Protein AF-A0A0F8XE11-F1 (afdb_monomer_lite)

Secondary structure (DSSP, 8-state):
-HHHHHHHHHHHHHHHHHHTT-----S-SS--EEEE----B-SS--TT--S-HHHHHHHHHHHHHHHHTTSSEEEE-S--BSSS---HHHHHHHHHHHHHHTPEEEE---STT-GGG-GGG-TTSHHHHHHHH-SSEEE--S-EEETTTTEEEEEE---TTHHHHHHHH-B-----SSEEEEEE---EESS---TTS--EEGGG--B--SEEGGGS----

Organism: NCBI:txid412755

Radius of gyration: 18.78 Å; chains: 1; bounding box: 53×34×49 Å

Foldseek 3Di:
DVVVVVVVVVVVVVVCVVCLLPLDFPDDLDAFEAEEEQLAAAQDDDPPDDDGPNVVSLVVVLVVLVVCLVHQAYEYLENNHQAQDHDVVSLCSNLVSLVVSVHAYEYAYAQRNADPQDPVPSCSGSLVVSCVVDSRYHYPPDWRADPSNQEIEDEDHDGPLSLVVQLVPAAEDDDPPGQYEYRHHFAEDCDDDDPPDRYHHPVSGDYPHNYYPVVPPPPD

InterPro domains:
  IPR004843 Calcineurin-like, phosphoesterase domain [PF00149] (31-157)
  IPR029052 Metallo-dependent phosphatase-like [G3DSA:3.60.21.10] (28-214)
  IPR029052 Metallo-dependent phosphatase-like [SSF56300] (31-187)
  IPR050535 DNA Repair and Maintenance Complex Component [PTHR30337] (30-160)

Structure (mmCIF, N/CA/C/O backbone):
data_AF-A0A0F8XE11-F1
#
_entry.id   AF-A0A0F8XE11-F1
#
loop_
_atom_site.group_PDB
_atom_site.id
_atom_site.type_symbol
_atom_site.label_atom_id
_atom_site.label_alt_id
_atom_site.label_comp_id
_atom_site.label_asym_id
_atom_site.label_entity_id
_atom_site.label_seq_id
_atom_site.pdbx_PDB_ins_code
_atom_site.Cartn_x
_atom_site.Cartn_y
_atom_site.Cartn_z
_atom_site.occupancy
_atom_site.B_iso_or_equiv
_atom_site.auth_seq_id
_atom_site.auth_comp_id
_atom_site.auth_asym_id
_atom_site.auth_atom_id
_atom_site.pdbx_PDB_model_num
ATOM 1 N N . MET A 1 1 ? -29.425 16.351 -29.316 1.00 48.25 1 MET A N 1
ATOM 2 C CA . MET A 1 1 ? -29.676 14.986 -28.783 1.00 48.25 1 MET A CA 1
ATOM 3 C C . MET A 1 1 ? -28.459 14.338 -28.092 1.00 48.25 1 MET A C 1
ATOM 5 O O . MET A 1 1 ? -28.659 13.558 -27.170 1.00 48.25 1 MET A O 1
ATOM 9 N N . LEU A 1 2 ? -27.210 14.670 -28.464 1.00 40.12 2 LEU A N 1
ATOM 10 C CA . LEU A 1 2 ? -25.978 14.060 -27.914 1.00 40.12 2 LEU A CA 1
ATOM 11 C C . LEU A 1 2 ? -25.613 14.465 -26.465 1.00 40.12 2 LEU A C 1
ATOM 13 O O . LEU A 1 2 ? -25.112 13.640 -25.707 1.00 40.12 2 LEU A O 1
ATOM 17 N N . LEU A 1 3 ? -25.949 15.685 -26.029 1.00 42.19 3 LEU A N 1
ATOM 18 C CA . LEU A 1 3 ? -25.639 16.186 -24.675 1.00 42.19 3 LEU A CA 1
ATOM 19 C C . LEU A 1 3 ? -26.444 15.506 -23.546 1.00 42.19 3 LEU A C 1
ATOM 21 O O . LEU A 1 3 ? -25.990 15.440 -22.404 1.00 42.19 3 LEU A O 1
ATOM 25 N N . GLY A 1 4 ? -27.633 14.972 -23.851 1.00 44.62 4 GLY A N 1
ATOM 26 C CA . GLY A 1 4 ? -28.481 14.278 -22.871 1.00 44.62 4 GLY A CA 1
ATOM 27 C C . GLY A 1 4 ? -27.960 12.884 -22.503 1.00 44.62 4 GLY A C 1
ATOM 28 O O . GLY A 1 4 ? -27.996 12.497 -21.335 1.00 44.62 4 GLY A O 1
ATOM 29 N N . LYS A 1 5 ? -27.397 12.158 -23.481 1.00 46.38 5 LYS A N 1
ATOM 30 C CA . LYS A 1 5 ? -26.802 10.827 -23.271 1.00 46.38 5 LYS A CA 1
ATOM 31 C C . LYS A 1 5 ? -25.501 10.900 -22.459 1.00 46.38 5 LYS A C 1
ATOM 33 O O . LYS A 1 5 ? -25.306 10.084 -21.565 1.00 46.38 5 LYS A O 1
ATOM 38 N N . GLN A 1 6 ? -24.671 11.925 -22.671 1.00 45.47 6 GLN A N 1
ATOM 39 C CA . GLN A 1 6 ? -23.439 12.130 -21.892 1.00 45.47 6 GLN A CA 1
ATOM 40 C C . GLN A 1 6 ? -23.717 12.438 -20.409 1.00 45.47 6 GLN A C 1
ATOM 42 O O . GLN A 1 6 ? -23.089 11.851 -19.530 1.00 45.47 6 GLN A O 1
ATOM 47 N N . LYS A 1 7 ? -24.721 13.278 -20.104 1.00 43.69 7 LYS A N 1
ATOM 48 C CA . LYS A 1 7 ? -25.136 13.550 -18.712 1.00 43.69 7 LYS A CA 1
ATOM 49 C C . LYS A 1 7 ? -25.704 12.312 -18.005 1.00 43.69 7 LYS A C 1
ATOM 51 O O . LYS A 1 7 ? -25.503 12.158 -16.803 1.00 43.69 7 LYS A O 1
ATOM 56 N N . SER A 1 8 ? -26.390 11.433 -18.738 1.00 46.69 8 SER A N 1
ATOM 57 C CA . SER A 1 8 ? -26.917 10.160 -18.224 1.00 46.69 8 SER A CA 1
ATOM 58 C C . SER A 1 8 ? -25.797 9.177 -17.859 1.00 46.69 8 SER A C 1
ATOM 60 O O . SER A 1 8 ? -25.830 8.606 -16.769 1.00 46.69 8 SER A O 1
ATOM 62 N N . ILE A 1 9 ? -24.775 9.047 -18.710 1.00 50.59 9 ILE A N 1
ATOM 63 C CA . ILE A 1 9 ? -23.614 8.179 -18.462 1.00 50.59 9 ILE A CA 1
ATOM 64 C C . ILE A 1 9 ? -22.799 8.695 -17.271 1.00 50.59 9 ILE A C 1
ATOM 66 O O . ILE A 1 9 ? -22.490 7.918 -16.374 1.00 50.59 9 ILE A O 1
ATOM 70 N N . ILE A 1 10 ? -22.542 10.006 -17.196 1.00 48.97 10 ILE A N 1
ATOM 71 C CA . ILE A 1 10 ? -21.809 10.621 -16.076 1.00 48.97 10 ILE A CA 1
ATOM 72 C C . ILE A 1 10 ? -22.579 10.467 -14.757 1.00 48.97 10 ILE A C 1
ATOM 74 O O . ILE A 1 10 ? -21.980 10.136 -13.738 1.00 48.97 10 ILE A O 1
ATOM 78 N N . LYS A 1 11 ? -23.911 10.629 -14.756 1.00 39.72 11 LYS A N 1
ATOM 79 C CA . LYS A 1 11 ? -24.731 10.352 -13.564 1.00 39.72 11 LYS A CA 1
ATOM 80 C C . LYS A 1 11 ? -24.694 8.880 -13.166 1.00 39.72 11 LYS A C 1
ATOM 82 O O . LYS A 1 11 ? -24.638 8.606 -11.975 1.00 39.72 11 LYS A O 1
ATOM 87 N N . LYS A 1 12 ? -24.710 7.945 -14.123 1.00 39.78 12 LYS A N 1
ATOM 88 C CA . LYS A 1 12 ? -24.597 6.505 -13.843 1.00 39.78 12 LYS A CA 1
ATOM 89 C C . LYS A 1 12 ? -23.223 6.162 -13.255 1.00 39.78 12 LYS A C 1
ATOM 91 O O . LYS A 1 12 ? -23.175 5.434 -12.274 1.00 39.78 12 LYS A O 1
ATOM 96 N N . TYR A 1 13 ? -22.157 6.768 -13.781 1.00 35.81 13 TYR A N 1
ATOM 97 C CA . TYR A 1 13 ? -20.780 6.605 -13.305 1.00 35.81 13 TYR A CA 1
ATOM 98 C C . TYR A 1 13 ? -20.568 7.207 -11.909 1.00 35.81 13 TYR A C 1
ATOM 100 O O . TYR A 1 13 ? -19.974 6.585 -11.040 1.00 35.81 13 TYR A O 1
ATOM 108 N N . LEU A 1 14 ? -21.110 8.400 -11.647 1.00 35.06 14 LEU A N 1
ATOM 109 C CA . LEU A 1 14 ? -21.061 9.023 -10.320 1.00 35.06 14 LEU A CA 1
ATOM 110 C C . LEU A 1 14 ? -21.912 8.261 -9.304 1.00 35.06 14 LEU A C 1
ATOM 112 O O . LEU A 1 14 ? -21.519 8.136 -8.150 1.00 35.06 14 LEU A O 1
ATOM 116 N N . LYS A 1 15 ? -23.060 7.720 -9.723 1.00 33.50 15 LYS A N 1
ATOM 117 C CA . LYS A 1 15 ? -23.913 6.913 -8.850 1.00 33.50 15 LYS A CA 1
ATOM 118 C C . LYS A 1 15 ? -23.258 5.569 -8.525 1.00 33.50 15 LYS A C 1
ATOM 120 O O . LYS A 1 15 ? -23.269 5.203 -7.359 1.00 33.50 15 LYS A O 1
ATOM 125 N N . SER A 1 16 ? -22.581 4.918 -9.477 1.00 38.19 16 SER A N 1
ATOM 126 C CA . SER A 1 16 ? -21.776 3.721 -9.193 1.00 38.19 16 SER A CA 1
ATOM 127 C C . SER A 1 16 ? -20.553 4.020 -8.325 1.00 38.19 16 SER A C 1
ATOM 129 O O . SER A 1 16 ? -20.213 3.190 -7.501 1.00 38.19 16 SER A O 1
ATOM 131 N N . HIS A 1 17 ? -19.929 5.198 -8.439 1.00 33.12 17 HIS A N 1
ATOM 132 C CA . HIS A 1 17 ? -18.781 5.594 -7.603 1.00 33.12 17 HIS A CA 1
ATOM 133 C C . HIS A 1 17 ? -19.176 6.016 -6.173 1.00 33.12 17 HIS A C 1
ATOM 135 O O . HIS A 1 17 ? -18.374 5.965 -5.244 1.00 33.12 17 HIS A O 1
ATOM 141 N N . VAL A 1 18 ? -20.421 6.467 -5.983 1.00 35.41 18 VAL A N 1
ATOM 142 C CA . VAL A 1 18 ? -20.986 6.762 -4.656 1.00 35.41 18 VAL A CA 1
ATOM 143 C C . VAL A 1 18 ? -21.588 5.498 -4.027 1.00 35.41 18 VAL A C 1
ATOM 145 O O . VAL A 1 18 ? -21.495 5.324 -2.813 1.00 35.41 18 VAL A O 1
ATOM 148 N N . GLU A 1 19 ? -22.155 4.590 -4.828 1.00 34.81 19 GLU A N 1
ATOM 149 C CA . GLU A 1 19 ? -22.676 3.292 -4.373 1.00 34.81 19 GLU A CA 1
ATOM 150 C C . GLU A 1 19 ? -21.577 2.231 -4.179 1.00 34.81 19 GLU A C 1
ATOM 152 O O . GLU A 1 19 ? -21.756 1.359 -3.333 1.00 34.81 19 GLU A O 1
ATOM 157 N N . SER A 1 20 ? -20.412 2.346 -4.833 1.00 38.38 20 SER A N 1
ATOM 158 C CA . SER A 1 20 ? -19.251 1.457 -4.622 1.00 38.38 20 SER A CA 1
ATOM 159 C C . SER A 1 20 ? -18.644 1.554 -3.220 1.00 38.38 20 SER A C 1
ATOM 161 O O . SER A 1 20 ? -17.839 0.711 -2.851 1.00 38.38 20 SER A O 1
ATOM 163 N N . ASN A 1 21 ? -19.058 2.540 -2.417 1.00 37.09 21 ASN A N 1
ATOM 164 C CA . ASN A 1 21 ? -18.689 2.653 -1.003 1.00 37.09 21 ASN A CA 1
ATOM 165 C C . ASN A 1 21 ? -19.668 1.931 -0.058 1.00 37.09 21 ASN A C 1
ATOM 167 O O . ASN A 1 21 ? -19.538 2.034 1.162 1.00 37.09 21 ASN A O 1
ATOM 171 N N . LYS A 1 22 ? -20.663 1.205 -0.583 1.00 37.44 22 LYS A N 1
ATOM 172 C CA . LYS A 1 22 ? -21.483 0.272 0.201 1.00 37.44 22 LYS A CA 1
ATOM 173 C C . LYS A 1 22 ? -20.923 -1.138 0.043 1.00 37.44 22 LYS A C 1
ATOM 175 O O . LYS A 1 22 ? -21.510 -1.986 -0.623 1.00 37.44 22 LYS A O 1
ATOM 180 N N . HIS A 1 23 ? -19.773 -1.384 0.663 1.00 47.16 23 HIS A N 1
ATOM 181 C CA . HIS A 1 23 ? -19.227 -2.734 0.758 1.00 47.16 23 HIS A CA 1
ATOM 182 C C . HIS A 1 23 ? -20.212 -3.609 1.539 1.00 47.16 23 HIS A C 1
ATOM 184 O O . HIS A 1 23 ? -20.505 -3.359 2.710 1.00 47.16 23 HIS A O 1
ATOM 190 N N . THR A 1 24 ? -20.786 -4.601 0.861 1.00 39.22 24 THR A N 1
ATOM 191 C CA . THR A 1 24 ? -21.707 -5.553 1.482 1.00 39.22 24 THR A CA 1
ATOM 192 C C . THR A 1 24 ? -20.855 -6.711 1.985 1.00 39.22 24 THR A C 1
ATOM 194 O O . THR A 1 24 ? -20.473 -7.582 1.214 1.00 39.22 24 THR A O 1
ATOM 197 N N . LEU A 1 25 ? -20.476 -6.668 3.262 1.00 48.09 25 LEU A N 1
ATOM 198 C CA . LEU A 1 25 ? -19.668 -7.714 3.888 1.00 48.09 25 LEU A CA 1
ATOM 199 C C . LEU A 1 25 ? -20.523 -8.961 4.148 1.00 48.09 25 LEU A C 1
ATOM 201 O O . LEU A 1 25 ? -21.576 -8.893 4.796 1.00 48.09 25 LEU A O 1
ATOM 205 N N . PHE A 1 26 ? -20.067 -10.101 3.632 1.00 41.47 26 PHE A N 1
ATOM 206 C CA . PHE A 1 26 ? -20.722 -11.394 3.789 1.00 41.47 26 PHE A CA 1
ATOM 207 C C . PHE A 1 26 ? -20.604 -11.896 5.233 1.00 41.47 26 PHE A C 1
ATOM 209 O O . PHE A 1 26 ? -19.504 -12.077 5.737 1.00 41.47 26 PHE A O 1
ATOM 216 N N . GLY A 1 27 ? -21.750 -12.162 5.872 1.00 41.84 27 GLY A N 1
ATOM 217 C CA . GLY A 1 27 ? -22.012 -13.280 6.800 1.00 41.84 27 GLY A CA 1
ATOM 218 C C . GLY A 1 27 ? -21.190 -13.499 8.085 1.00 41.84 27 GLY A C 1
ATOM 219 O O . GLY A 1 27 ? -21.709 -14.144 8.990 1.00 41.84 27 GLY A O 1
ATOM 220 N N . ASN A 1 28 ? -19.968 -12.989 8.226 1.00 49.59 28 ASN A N 1
ATOM 221 C CA . ASN A 1 28 ? -19.104 -13.260 9.373 1.00 49.59 28 ASN A CA 1
ATOM 222 C C . ASN A 1 28 ? -19.204 -12.162 10.437 1.00 49.59 28 ASN A C 1
ATOM 224 O O . ASN A 1 28 ? -19.285 -10.972 10.147 1.00 49.59 28 ASN A O 1
ATOM 228 N N . THR A 1 29 ? -19.167 -12.570 11.706 1.00 56.44 29 THR A N 1
ATOM 229 C CA . THR A 1 29 ? -19.139 -11.663 12.867 1.00 56.44 29 THR A CA 1
ATOM 230 C C . THR A 1 29 ? -17.758 -11.043 13.112 1.00 56.44 29 THR A C 1
ATOM 232 O O . THR A 1 29 ? -17.619 -10.194 13.990 1.00 56.44 29 THR A O 1
ATOM 235 N N . LYS A 1 30 ? -16.729 -11.454 12.355 1.00 78.12 30 LYS A N 1
ATOM 236 C CA . LYS A 1 30 ? -15.356 -10.941 12.439 1.00 78.12 30 LYS A CA 1
ATOM 237 C C . LYS A 1 30 ? -14.827 -10.586 11.053 1.00 78.12 30 LYS A C 1
ATOM 239 O O . LYS A 1 30 ? -14.781 -11.454 10.187 1.00 78.12 30 LYS A O 1
ATOM 244 N N . MET A 1 31 ? -14.381 -9.341 10.914 1.00 88.19 31 MET A N 1
ATOM 245 C CA . MET A 1 31 ? -13.685 -8.834 9.734 1.00 88.19 31 MET A CA 1
ATOM 246 C C . MET A 1 31 ? -12.263 -9.405 9.646 1.00 88.19 31 MET A C 1
ATOM 248 O O . MET A 1 31 ? -11.550 -9.453 10.654 1.00 88.19 31 MET A O 1
ATOM 252 N N . LYS A 1 32 ? -11.832 -9.790 8.447 1.00 92.38 32 LYS A N 1
ATOM 253 C CA . LYS A 1 32 ? -10.479 -10.245 8.121 1.00 92.38 32 LYS A CA 1
ATOM 254 C C . LYS A 1 32 ? -9.846 -9.307 7.101 1.00 92.38 32 LYS A C 1
ATOM 256 O O . LYS A 1 32 ? -10.366 -9.119 6.007 1.00 92.38 32 LYS A O 1
ATOM 261 N N . ILE A 1 33 ? -8.695 -8.753 7.459 1.00 93.56 33 ILE A N 1
ATOM 262 C CA . ILE A 1 33 ? -7.933 -7.825 6.621 1.00 93.56 33 ILE A CA 1
ATOM 263 C C . ILE A 1 33 ? -6.563 -8.445 6.369 1.00 93.56 33 ILE A C 1
ATOM 265 O O . ILE A 1 33 ? -5.859 -8.766 7.330 1.00 93.56 33 ILE A O 1
ATOM 269 N N . LEU A 1 34 ? -6.178 -8.577 5.100 1.00 95.75 34 LEU A N 1
ATOM 270 C CA . LEU A 1 34 ? -4.798 -8.882 4.727 1.00 95.75 34 LEU A CA 1
ATOM 271 C C . LEU A 1 34 ? -4.043 -7.564 4.545 1.00 95.75 34 LEU A C 1
ATOM 273 O O . LEU A 1 34 ? -4.493 -6.691 3.810 1.00 95.75 34 LEU A O 1
ATOM 277 N N . ASN A 1 35 ? -2.912 -7.405 5.232 1.00 94.25 35 ASN A N 1
ATOM 278 C CA . ASN A 1 35 ? -2.050 -6.232 5.103 1.00 94.25 35 ASN A CA 1
ATOM 279 C C . ASN A 1 35 ? -0.694 -6.652 4.535 1.00 94.25 35 ASN A C 1
ATOM 281 O O . ASN A 1 35 ? -0.076 -7.587 5.043 1.00 94.25 35 ASN A O 1
ATOM 285 N N . LEU A 1 36 ? -0.255 -5.954 3.493 1.00 94.50 36 LEU A N 1
ATOM 286 C CA . LEU A 1 36 ? 1.031 -6.150 2.829 1.00 94.50 36 LEU A CA 1
ATOM 287 C C . LEU A 1 36 ? 1.611 -4.803 2.378 1.00 94.50 36 LEU A C 1
ATOM 289 O O . LEU A 1 36 ? 0.959 -3.767 2.502 1.00 94.50 36 LEU A O 1
ATOM 293 N N . ARG A 1 37 ? 2.850 -4.817 1.895 1.00 93.38 37 ARG A N 1
ATOM 294 C CA . ARG A 1 37 ? 3.602 -3.644 1.428 1.00 93.38 37 ARG A CA 1
ATOM 295 C C . ARG A 1 37 ? 4.812 -4.096 0.621 1.00 93.38 37 ARG A C 1
ATOM 297 O O . ARG A 1 37 ? 5.172 -5.272 0.704 1.00 93.38 37 ARG A O 1
ATOM 304 N N . ASP A 1 38 ? 5.450 -3.154 -0.064 1.00 95.12 38 ASP A N 1
ATOM 305 C CA . ASP A 1 38 ? 6.773 -3.326 -0.671 1.00 95.12 38 ASP A CA 1
ATOM 306 C C . ASP A 1 38 ? 6.826 -4.501 -1.669 1.00 95.12 38 ASP A C 1
ATOM 308 O O . ASP A 1 38 ? 7.764 -5.302 -1.665 1.00 95.12 38 ASP A O 1
ATOM 312 N N . THR A 1 39 ? 5.805 -4.646 -2.522 1.00 96.69 39 THR A N 1
ATOM 313 C CA . THR A 1 39 ? 5.803 -5.694 -3.559 1.00 96.69 39 THR A CA 1
ATOM 314 C C . THR A 1 39 ? 6.797 -5.399 -4.676 1.00 96.69 39 THR A C 1
ATOM 316 O O . THR A 1 39 ? 7.341 -6.339 -5.255 1.00 96.69 39 THR A O 1
ATOM 319 N N . HIS A 1 40 ? 7.050 -4.117 -4.972 1.00 96.62 40 HIS A N 1
ATOM 320 C CA . HIS A 1 40 ? 8.014 -3.656 -5.978 1.00 96.62 40 HIS A CA 1
ATOM 321 C C . HIS A 1 40 ? 7.945 -4.422 -7.315 1.00 96.62 40 HIS A C 1
ATOM 323 O O . HIS A 1 40 ? 8.963 -4.890 -7.837 1.00 96.62 40 HIS A O 1
ATOM 329 N N . PHE A 1 41 ? 6.752 -4.552 -7.904 1.00 97.31 41 PHE A N 1
ATOM 330 C CA . PHE A 1 41 ? 6.604 -5.201 -9.208 1.00 97.31 41 PHE A CA 1
ATOM 331 C C . PHE A 1 41 ? 7.461 -4.500 -10.268 1.00 97.31 41 PHE A C 1
ATOM 333 O O . PHE A 1 41 ? 7.412 -3.275 -10.424 1.00 97.31 41 PHE A O 1
ATOM 340 N N . ARG A 1 42 ? 8.250 -5.291 -11.005 1.00 94.62 42 ARG A N 1
ATOM 341 C CA . ARG A 1 42 ? 9.147 -4.835 -12.076 1.00 94.62 42 ARG A CA 1
ATOM 342 C C . ARG A 1 42 ? 9.454 -5.951 -13.063 1.00 94.62 42 ARG A C 1
ATOM 344 O O . ARG A 1 42 ? 9.621 -7.098 -12.674 1.00 94.62 42 ARG A O 1
ATOM 351 N N . GLY A 1 43 ? 9.628 -5.588 -14.331 1.00 90.69 43 GLY A N 1
ATOM 352 C CA . GLY A 1 43 ? 9.917 -6.541 -15.412 1.00 90.69 43 GLY A CA 1
ATOM 353 C C . GLY A 1 43 ? 11.403 -6.774 -15.705 1.00 90.69 43 GLY A C 1
ATOM 354 O O . GLY A 1 43 ? 11.731 -7.357 -16.731 1.00 90.69 43 GLY A O 1
ATOM 355 N N . LYS A 1 44 ? 12.329 -6.255 -14.886 1.00 88.38 44 LYS A N 1
ATOM 356 C CA . LYS A 1 44 ? 13.780 -6.365 -15.133 1.00 88.38 44 LYS A CA 1
ATOM 357 C C . LYS A 1 44 ? 14.518 -6.857 -13.904 1.00 88.38 44 LYS A C 1
ATOM 359 O O . LYS A 1 44 ? 14.277 -6.359 -12.811 1.00 88.38 44 LYS A O 1
ATOM 364 N N . ASN A 1 45 ? 15.512 -7.712 -14.088 1.00 91.06 45 ASN A N 1
ATOM 365 C CA . ASN A 1 45 ? 16.411 -8.112 -13.010 1.00 91.06 45 ASN A CA 1
ATOM 366 C C . ASN A 1 45 ? 17.268 -6.948 -12.492 1.00 91.06 45 ASN A C 1
ATOM 368 O O . ASN A 1 45 ? 17.615 -6.024 -13.230 1.00 91.06 45 ASN A O 1
ATOM 372 N N . SER A 1 46 ? 17.636 -7.010 -11.213 1.00 86.44 46 SER A N 1
ATOM 373 C CA . SER A 1 46 ? 18.782 -6.259 -10.687 1.00 86.44 46 SER A CA 1
ATOM 374 C C . SER A 1 46 ? 20.087 -6.833 -11.247 1.00 86.44 46 SER A C 1
ATOM 376 O O . SER A 1 46 ? 20.158 -8.026 -11.527 1.00 86.44 46 SER A O 1
ATOM 378 N N . VAL A 1 47 ? 21.135 -6.009 -11.370 1.00 88.94 47 VAL A N 1
ATOM 379 C CA . VAL A 1 47 ? 22.409 -6.363 -12.042 1.00 88.94 47 VAL A CA 1
ATOM 380 C C . VAL A 1 47 ? 23.034 -7.664 -11.522 1.00 88.94 47 VAL A C 1
ATOM 382 O O . VAL A 1 47 ? 23.619 -8.420 -12.287 1.00 88.94 47 VAL A O 1
ATOM 385 N N . HIS A 1 48 ? 22.886 -7.940 -10.227 1.00 91.19 48 HIS A N 1
ATOM 386 C CA . HIS A 1 48 ? 23.470 -9.112 -9.568 1.00 91.19 48 HIS A CA 1
ATOM 387 C C . HIS A 1 48 ? 22.458 -10.234 -9.289 1.00 91.19 48 HIS A C 1
ATOM 389 O O . HIS A 1 48 ? 22.779 -11.183 -8.575 1.00 91.19 48 HIS A O 1
ATOM 395 N N . ARG A 1 49 ? 21.220 -10.133 -9.794 1.00 89.31 49 ARG A N 1
ATOM 396 C CA . ARG A 1 49 ? 20.198 -11.163 -9.575 1.00 89.31 49 ARG A CA 1
ATOM 397 C C . ARG A 1 49 ? 20.467 -12.360 -10.482 1.00 89.31 49 ARG A C 1
ATOM 399 O O . ARG A 1 49 ? 20.499 -12.227 -11.701 1.00 89.31 49 ARG A O 1
ATOM 406 N N . ILE A 1 50 ? 20.583 -13.530 -9.864 1.00 90.56 50 ILE A N 1
ATOM 407 C CA . ILE A 1 50 ? 20.501 -14.830 -10.534 1.00 90.56 50 ILE A CA 1
ATOM 408 C C . ILE A 1 50 ? 19.026 -15.262 -10.527 1.00 90.56 50 ILE A C 1
ATOM 410 O O . ILE A 1 50 ? 18.366 -15.124 -9.496 1.00 90.56 50 ILE A O 1
ATOM 414 N N . GLY A 1 51 ? 18.518 -15.769 -11.652 1.00 88.81 51 GLY A N 1
ATOM 415 C CA . GLY A 1 51 ? 17.113 -16.171 -11.823 1.00 88.81 51 GLY A CA 1
ATOM 416 C C . GLY A 1 51 ? 16.257 -15.112 -12.520 1.00 88.81 51 GLY A C 1
ATOM 417 O O . GLY A 1 51 ? 16.790 -14.168 -13.104 1.00 88.81 51 GLY A O 1
ATOM 418 N N . ASP A 1 52 ? 14.935 -15.270 -12.462 1.00 92.69 52 ASP A N 1
ATOM 419 C CA . ASP A 1 52 ? 13.964 -14.355 -13.069 1.00 92.69 52 ASP A CA 1
ATOM 420 C C . ASP A 1 52 ? 13.182 -13.633 -11.967 1.00 92.69 52 ASP A C 1
ATOM 422 O O . ASP A 1 52 ? 12.237 -14.165 -11.390 1.00 92.69 52 ASP A O 1
ATOM 426 N N . MET A 1 53 ? 13.594 -12.399 -11.663 1.00 91.56 53 MET A N 1
ATOM 427 C CA . MET A 1 53 ? 12.950 -11.584 -10.635 1.00 91.56 53 MET A CA 1
ATOM 428 C C . MET A 1 53 ? 11.466 -11.367 -10.922 1.00 91.56 53 MET A C 1
ATOM 430 O O . MET A 1 53 ? 10.683 -11.286 -9.980 1.00 91.56 53 MET A O 1
ATOM 434 N N . TYR A 1 54 ? 11.089 -11.252 -12.195 1.00 93.44 54 TYR A N 1
ATOM 435 C CA . TYR A 1 54 ? 9.708 -10.996 -12.561 1.00 93.44 54 TYR A CA 1
ATOM 436 C C . TYR A 1 54 ? 8.834 -12.205 -12.227 1.00 93.44 54 TYR A C 1
ATOM 438 O O . TYR A 1 54 ? 7.856 -12.070 -11.492 1.00 93.44 54 TYR A O 1
ATOM 446 N N . GLN A 1 55 ? 9.240 -13.393 -12.679 1.00 95.06 55 GLN A N 1
ATOM 447 C CA . GLN A 1 55 ? 8.507 -14.632 -12.402 1.00 95.06 55 GLN A CA 1
ATOM 448 C C . GLN A 1 55 ? 8.506 -14.990 -10.914 1.00 95.06 55 GLN A C 1
ATOM 450 O O . GLN A 1 55 ? 7.475 -15.401 -10.381 1.00 95.06 55 GLN A O 1
ATOM 455 N N . ASP A 1 56 ? 9.623 -14.776 -10.215 1.00 94.38 56 ASP A N 1
ATOM 456 C CA . ASP A 1 56 ? 9.716 -15.034 -8.776 1.00 94.38 56 ASP A CA 1
ATOM 457 C C . ASP A 1 56 ? 8.757 -14.138 -7.973 1.00 94.38 56 ASP A C 1
ATOM 459 O O . ASP A 1 56 ? 8.114 -14.596 -7.025 1.00 94.38 56 ASP A O 1
ATOM 463 N N . VAL A 1 57 ? 8.658 -12.853 -8.337 1.00 94.69 57 VAL A N 1
ATOM 464 C CA . VAL A 1 57 ? 7.743 -11.905 -7.683 1.00 94.69 57 VAL A CA 1
ATOM 465 C C . VAL A 1 57 ? 6.291 -12.254 -7.996 1.00 94.69 57 VAL A C 1
ATOM 467 O O . VAL A 1 57 ? 5.479 -12.262 -7.074 1.00 94.69 57 VAL A O 1
ATOM 470 N N . LEU A 1 58 ? 5.963 -12.591 -9.248 1.00 95.94 58 LEU A N 1
ATOM 471 C CA . LEU A 1 58 ? 4.608 -13.015 -9.611 1.00 95.94 58 LEU A CA 1
ATOM 472 C C . LEU A 1 58 ? 4.196 -14.302 -8.891 1.00 95.94 58 LEU A C 1
ATOM 474 O O . LEU A 1 58 ? 3.100 -14.362 -8.352 1.00 95.94 58 LEU A O 1
ATOM 478 N N . THR A 1 59 ? 5.094 -15.282 -8.778 1.00 96.69 59 THR A N 1
ATOM 479 C CA . THR A 1 59 ? 4.816 -16.532 -8.051 1.00 96.69 59 THR A CA 1
ATOM 480 C C . THR A 1 59 ? 4.482 -16.257 -6.583 1.00 96.69 59 THR A C 1
ATOM 482 O O . THR A 1 59 ? 3.483 -16.746 -6.063 1.00 96.69 59 THR A O 1
ATOM 485 N N . LYS A 1 60 ? 5.275 -15.413 -5.909 1.00 96.06 60 LYS A N 1
ATOM 486 C CA . LYS A 1 60 ? 4.981 -14.998 -4.526 1.00 96.06 60 LYS A CA 1
ATOM 487 C C . LYS A 1 60 ? 3.697 -14.188 -4.419 1.00 96.06 60 LYS A C 1
ATOM 489 O O . LYS A 1 60 ? 3.004 -14.255 -3.407 1.00 96.06 60 LYS A O 1
ATOM 494 N N . PHE A 1 61 ? 3.402 -13.384 -5.431 1.00 97.69 61 PHE A N 1
ATOM 495 C CA . PHE A 1 61 ? 2.165 -12.629 -5.467 1.00 97.69 61 PHE A CA 1
ATOM 496 C C . PHE A 1 61 ? 0.955 -13.554 -5.582 1.00 97.69 61 PHE A C 1
ATOM 498 O O . PHE A 1 61 ? 0.003 -13.374 -4.831 1.00 97.69 61 PHE A O 1
ATOM 505 N N . ASP A 1 62 ? 1.029 -14.593 -6.410 1.00 98.00 62 ASP A N 1
ATOM 506 C CA . ASP A 1 62 ? -0.023 -15.603 -6.529 1.00 98.00 62 ASP A CA 1
ATOM 507 C C . ASP A 1 62 ? -0.270 -16.316 -5.180 1.00 98.00 62 ASP A C 1
ATOM 509 O O . ASP A 1 62 ? -1.420 -16.499 -4.780 1.00 98.00 62 ASP A O 1
ATOM 513 N N . GLU A 1 63 ? 0.773 -16.604 -4.389 1.00 97.88 63 GLU A N 1
ATOM 514 C CA . GLU A 1 63 ? 0.613 -17.121 -3.015 1.00 97.88 63 GLU A CA 1
ATOM 515 C C . GLU A 1 63 ? -0.155 -16.143 -2.100 1.00 97.88 63 GLU A C 1
ATOM 517 O O . GLU A 1 63 ? -1.031 -16.546 -1.328 1.00 97.88 63 GLU A O 1
ATOM 522 N N . ILE A 1 64 ? 0.143 -14.843 -2.189 1.00 97.44 64 ILE A N 1
ATOM 523 C CA . ILE A 1 64 ? -0.562 -13.790 -1.440 1.00 97.44 64 ILE A CA 1
ATOM 524 C C . ILE A 1 64 ? -2.025 -13.694 -1.885 1.00 97.44 64 ILE A C 1
ATOM 526 O O . ILE A 1 64 ? -2.917 -13.522 -1.047 1.00 97.44 64 ILE A O 1
ATOM 530 N N . LEU A 1 65 ? -2.284 -13.809 -3.186 1.00 97.81 65 LEU A N 1
ATOM 531 C CA . LEU A 1 65 ? -3.630 -13.778 -3.745 1.00 97.81 65 LEU A CA 1
ATOM 532 C C . LEU A 1 65 ? -4.471 -14.945 -3.230 1.00 97.81 65 LEU A C 1
ATOM 534 O O . LEU A 1 65 ? -5.605 -14.722 -2.798 1.00 97.81 65 LEU A O 1
ATOM 538 N N . GLU A 1 66 ? -3.908 -16.151 -3.154 1.00 97.31 66 GLU A N 1
ATOM 539 C CA . GLU A 1 66 ? -4.583 -17.297 -2.538 1.00 97.31 66 GLU A CA 1
ATOM 540 C C . GLU A 1 66 ? -4.925 -17.047 -1.061 1.00 97.31 66 GLU A C 1
ATOM 542 O O . GLU A 1 66 ? -6.052 -17.313 -0.634 1.00 97.31 66 GLU A O 1
ATOM 547 N N . LEU A 1 67 ? -4.007 -16.458 -0.281 1.00 96.19 67 LEU A N 1
ATOM 548 C CA . LEU A 1 67 ? -4.289 -16.072 1.110 1.00 96.19 67 LEU A CA 1
ATOM 549 C C . LEU A 1 67 ? -5.427 -15.040 1.199 1.00 96.19 67 LEU A C 1
ATOM 551 O O . LEU A 1 67 ? -6.276 -15.118 2.100 1.00 96.19 67 LEU A O 1
ATOM 555 N N . SER A 1 68 ? -5.469 -14.102 0.249 1.00 96.50 68 SER A N 1
ATOM 556 C CA . SER A 1 68 ? -6.441 -13.007 0.220 1.00 96.50 68 SER A CA 1
ATOM 557 C C . SER A 1 68 ? -7.884 -13.460 -0.019 1.00 96.50 68 SER A C 1
ATOM 559 O O . SER A 1 68 ? -8.799 -12.800 0.470 1.00 96.50 68 SER A O 1
ATOM 561 N N . LYS A 1 69 ? -8.111 -14.620 -0.660 1.00 95.19 69 LYS A N 1
ATOM 562 C CA . LYS A 1 69 ? -9.461 -15.180 -0.903 1.00 95.19 69 LYS A CA 1
ATOM 563 C C . LYS A 1 69 ? -10.269 -15.406 0.377 1.00 95.19 69 LYS A C 1
ATOM 565 O O . LYS A 1 69 ? -11.494 -15.481 0.342 1.00 95.19 69 LYS A O 1
ATOM 570 N N . SER A 1 70 ? -9.588 -15.552 1.515 1.00 93.69 70 SER A N 1
ATOM 571 C CA . SER A 1 70 ? -10.212 -15.753 2.827 1.00 93.69 70 SER A CA 1
ATOM 572 C C . SER A 1 70 ? -10.452 -14.455 3.613 1.00 93.69 70 SER A C 1
ATOM 574 O O . SER A 1 70 ? -10.912 -14.512 4.761 1.00 93.69 70 SER A O 1
ATOM 576 N N . CYS A 1 71 ? -10.106 -13.307 3.027 1.00 94.88 71 CYS A N 1
ATOM 577 C CA . CYS A 1 71 ? -10.182 -11.982 3.627 1.00 94.88 71 CYS A CA 1
ATOM 578 C C . CYS A 1 71 ? -11.325 -11.162 3.026 1.00 94.88 71 CYS A C 1
ATOM 580 O O . CYS A 1 71 ? -11.760 -11.396 1.905 1.00 94.88 71 CYS A O 1
ATOM 582 N N . ASP A 1 72 ? -11.799 -10.176 3.782 1.00 94.19 72 ASP A N 1
ATOM 583 C CA . ASP A 1 72 ? -12.834 -9.254 3.315 1.00 94.19 72 ASP A CA 1
ATOM 584 C C . ASP A 1 72 ? -12.249 -8.162 2.410 1.00 94.19 72 ASP A C 1
ATOM 586 O O . ASP A 1 72 ? -12.886 -7.730 1.451 1.00 94.19 72 ASP A O 1
ATOM 590 N N . ILE A 1 73 ? -11.034 -7.709 2.732 1.00 95.50 73 ILE A N 1
ATOM 591 C CA . ILE A 1 73 ? -10.280 -6.709 1.973 1.00 95.50 73 ILE A CA 1
ATOM 592 C C . ILE A 1 73 ? -8.773 -6.961 2.072 1.00 95.50 73 ILE A C 1
ATOM 594 O O . ILE A 1 73 ? -8.282 -7.606 3.010 1.00 95.50 73 ILE A O 1
ATOM 598 N N . VAL A 1 74 ? -8.042 -6.344 1.148 1.00 96.88 74 VAL A N 1
ATOM 599 C CA . VAL A 1 74 ? -6.587 -6.207 1.183 1.00 96.88 74 VAL A CA 1
ATOM 600 C C . VAL A 1 74 ? -6.215 -4.738 1.396 1.00 96.88 74 VAL A C 1
ATOM 602 O O . VAL A 1 74 ? -6.802 -3.844 0.789 1.00 96.88 74 VAL A O 1
ATOM 605 N N . VAL A 1 75 ? -5.231 -4.475 2.255 1.00 96.19 75 VAL A N 1
ATOM 606 C CA . VAL A 1 75 ? -4.649 -3.145 2.482 1.00 96.19 75 VAL A CA 1
ATOM 607 C C . VAL A 1 75 ? -3.172 -3.184 2.129 1.00 96.19 75 VAL A C 1
ATOM 609 O O . VAL A 1 75 ? -2.411 -3.894 2.785 1.00 96.19 75 VAL A O 1
ATOM 612 N N . HIS A 1 76 ? -2.769 -2.401 1.132 1.00 96.00 76 HIS A N 1
ATOM 613 C CA . HIS A 1 76 ? -1.376 -2.294 0.709 1.00 96.00 76 HIS A CA 1
ATOM 614 C C . HIS A 1 76 ? -0.773 -0.966 1.178 1.00 96.00 76 HIS A C 1
ATOM 616 O O . HIS A 1 76 ? -1.177 0.104 0.719 1.00 96.00 76 HIS A O 1
ATOM 622 N N . ASP A 1 77 ? 0.213 -1.020 2.070 1.00 93.81 77 ASP A N 1
ATOM 623 C CA . ASP A 1 77 ? 0.850 0.167 2.657 1.00 93.81 77 ASP A CA 1
ATOM 624 C C . ASP A 1 77 ? 1.991 0.707 1.765 1.00 93.81 77 ASP A C 1
ATOM 626 O O . ASP A 1 77 ? 3.044 1.072 2.273 1.00 93.81 77 ASP A O 1
ATOM 630 N N . GLY A 1 78 ? 1.785 0.759 0.446 1.00 94.12 78 GLY A N 1
ATOM 631 C CA . GLY A 1 78 ? 2.697 1.406 -0.511 1.00 94.12 78 GLY A CA 1
ATOM 632 C C . GLY A 1 78 ? 3.814 0.552 -1.093 1.00 94.12 78 GLY A C 1
ATOM 633 O O . GLY A 1 78 ? 4.024 -0.583 -0.670 1.00 94.12 78 GLY A O 1
ATOM 634 N N . ASP A 1 79 ? 4.471 1.124 -2.102 1.00 96.56 79 ASP A N 1
ATOM 635 C CA . ASP A 1 79 ? 5.505 0.522 -2.947 1.00 96.56 79 ASP A CA 1
ATOM 636 C C . ASP A 1 79 ? 4.998 -0.717 -3.686 1.00 96.56 79 ASP A C 1
ATOM 638 O O . ASP A 1 79 ? 5.541 -1.824 -3.603 1.00 96.56 79 ASP A O 1
ATOM 642 N N . VAL A 1 80 ? 3.902 -0.513 -4.425 1.00 97.56 80 VAL A N 1
ATOM 643 C CA . VAL A 1 80 ? 3.327 -1.553 -5.286 1.00 97.56 80 VAL A CA 1
ATOM 644 C C . VAL A 1 80 ? 4.288 -1.854 -6.429 1.00 97.56 80 VAL A C 1
ATOM 646 O O . VAL A 1 80 ? 4.642 -3.011 -6.669 1.00 97.56 80 VAL A O 1
ATOM 649 N N . PHE A 1 81 ? 4.737 -0.807 -7.121 1.00 97.69 81 PHE A N 1
ATOM 650 C CA . PHE A 1 81 ? 5.671 -0.909 -8.237 1.00 97.69 81 PHE A CA 1
ATOM 651 C C . PHE A 1 81 ? 7.062 -0.430 -7.827 1.00 97.69 81 PHE A C 1
ATOM 653 O O . PHE A 1 81 ? 7.211 0.456 -6.993 1.00 97.69 81 PHE A O 1
ATOM 660 N N . ASP A 1 82 ? 8.102 -0.985 -8.454 1.00 95.75 82 ASP A N 1
ATOM 661 C CA . ASP A 1 82 ? 9.492 -0.591 -8.169 1.00 95.75 82 ASP A CA 1
ATOM 662 C C . ASP A 1 82 ? 9.819 0.844 -8.605 1.00 95.75 82 ASP A C 1
ATOM 664 O O . ASP A 1 82 ? 10.809 1.432 -8.178 1.00 95.75 82 ASP A O 1
ATOM 668 N N . SER A 1 83 ? 9.013 1.420 -9.490 1.00 95.31 83 SER A N 1
ATOM 669 C CA . SER A 1 83 ? 9.138 2.817 -9.876 1.00 95.31 83 SER A CA 1
ATOM 670 C C . SER A 1 83 ? 7.803 3.345 -10.403 1.00 95.31 83 SER A C 1
ATOM 672 O O . SER A 1 83 ? 6.921 2.552 -10.755 1.00 95.31 83 SER A O 1
ATOM 674 N N . PRO A 1 84 ? 7.670 4.669 -10.594 1.00 96.62 84 PRO A N 1
ATOM 675 C CA . PRO A 1 84 ? 6.462 5.253 -11.167 1.00 96.62 84 PRO A CA 1
ATOM 676 C C . PRO A 1 84 ? 6.240 4.820 -12.620 1.00 96.62 84 PRO A C 1
ATOM 678 O O . PRO A 1 84 ? 5.143 4.990 -13.152 1.00 96.62 84 PRO A O 1
ATOM 681 N N . HIS A 1 85 ? 7.277 4.287 -13.274 1.00 95.38 85 HIS A N 1
ATOM 682 C CA . HIS A 1 85 ? 7.297 3.933 -14.685 1.00 95.38 85 HIS A CA 1
ATOM 683 C C . HIS A 1 85 ? 7.752 2.482 -14.864 1.00 95.38 85 HIS A C 1
ATOM 685 O O . HIS A 1 85 ? 8.931 2.194 -15.066 1.00 95.38 85 HIS A O 1
ATOM 691 N N . VAL A 1 86 ? 6.796 1.560 -14.824 1.00 95.06 86 VAL A N 1
ATOM 692 C CA . VAL A 1 86 ? 6.993 0.160 -15.226 1.00 95.06 86 VAL A CA 1
ATOM 693 C C . VAL A 1 86 ? 6.301 -0.107 -16.566 1.00 95.06 86 VAL A C 1
ATOM 695 O O . VAL A 1 86 ? 5.506 0.713 -17.028 1.00 95.06 86 VAL A O 1
ATOM 698 N N . SER A 1 87 ? 6.628 -1.217 -17.234 1.00 95.31 87 SER A N 1
ATOM 699 C CA . SER A 1 87 ? 5.978 -1.553 -18.505 1.00 95.31 87 SER A CA 1
ATOM 700 C C . SER A 1 87 ? 4.495 -1.847 -18.296 1.00 95.31 87 SER A C 1
ATOM 702 O O . SER A 1 87 ? 4.118 -2.448 -17.293 1.00 95.31 87 SER A O 1
ATOM 704 N N . ASN A 1 88 ? 3.663 -1.488 -19.275 1.00 95.62 88 ASN A N 1
ATOM 705 C CA . ASN A 1 88 ? 2.223 -1.755 -19.211 1.00 95.62 88 ASN A CA 1
ATOM 706 C C . ASN A 1 88 ? 1.923 -3.241 -19.007 1.00 95.62 88 ASN A C 1
ATOM 708 O O . ASN A 1 88 ? 1.059 -3.560 -18.214 1.00 95.62 88 ASN A O 1
ATOM 712 N N . THR A 1 89 ? 2.709 -4.139 -19.605 1.00 95.88 89 THR A N 1
ATOM 713 C CA . THR A 1 89 ? 2.558 -5.589 -19.408 1.00 95.88 89 THR A CA 1
ATOM 714 C C . THR A 1 89 ? 2.687 -6.017 -17.946 1.00 95.88 89 THR A C 1
ATOM 716 O O . THR A 1 89 ? 1.934 -6.865 -17.499 1.00 95.88 89 THR A O 1
ATOM 719 N N . VAL A 1 90 ? 3.606 -5.412 -17.183 1.00 97.06 90 VAL A N 1
ATOM 720 C CA . VAL A 1 90 ? 3.758 -5.689 -15.744 1.00 97.06 90 VAL A CA 1
ATOM 721 C C . VAL A 1 90 ? 2.561 -5.142 -14.971 1.00 97.06 90 VAL A C 1
ATOM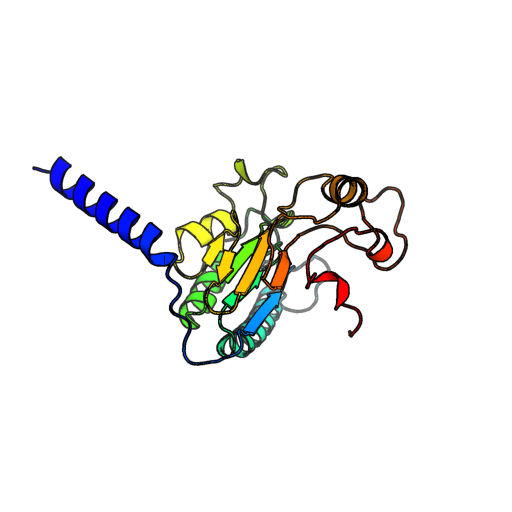 723 O O . VAL A 1 90 ? 2.122 -5.750 -14.002 1.00 97.06 90 VAL A O 1
ATOM 726 N N . ILE A 1 91 ? 2.044 -3.982 -15.382 1.00 98.00 91 ILE A N 1
ATOM 727 C CA . ILE A 1 91 ? 0.871 -3.375 -14.750 1.00 98.00 91 ILE A CA 1
ATOM 728 C C . ILE A 1 91 ? -0.368 -4.240 -14.997 1.00 98.00 91 ILE A C 1
ATOM 730 O O . ILE A 1 91 ? -1.080 -4.550 -14.046 1.00 98.00 91 ILE A O 1
ATOM 734 N N . ASP A 1 92 ? -0.591 -4.641 -16.247 1.00 97.62 92 ASP A N 1
ATOM 735 C CA . ASP A 1 92 ? -1.719 -5.468 -16.669 1.00 97.62 92 ASP A CA 1
ATOM 736 C C . ASP A 1 92 ? -1.674 -6.832 -15.967 1.00 97.62 92 ASP A C 1
ATOM 738 O O . ASP A 1 92 ? -2.655 -7.211 -15.339 1.00 97.62 92 ASP A O 1
ATOM 742 N N . ASP A 1 93 ? -0.511 -7.494 -15.914 1.00 97.69 93 ASP A N 1
ATOM 743 C CA . ASP A 1 93 ? -0.350 -8.783 -15.223 1.00 97.69 93 ASP A CA 1
ATOM 744 C C . ASP A 1 93 ? -0.699 -8.720 -13.725 1.00 97.69 93 ASP A C 1
ATOM 746 O O . ASP A 1 93 ? -1.181 -9.708 -13.164 1.00 97.69 93 ASP A O 1
ATOM 750 N N . VAL A 1 94 ? -0.446 -7.585 -13.062 1.00 98.12 94 VAL A N 1
ATOM 751 C CA . VAL A 1 94 ? -0.816 -7.365 -11.652 1.00 98.12 94 VAL A CA 1
ATOM 752 C C . VAL A 1 94 ? -2.307 -7.062 -11.519 1.00 98.12 94 VAL A C 1
ATOM 754 O O . VAL A 1 94 ? -2.956 -7.589 -10.616 1.00 98.12 94 VAL A O 1
ATOM 757 N N . ILE A 1 95 ? -2.852 -6.211 -12.395 1.00 98.31 95 ILE A N 1
ATOM 758 C CA . ILE A 1 95 ? -4.276 -5.860 -12.386 1.00 98.31 95 ILE A CA 1
ATOM 759 C C . ILE A 1 95 ? -5.118 -7.106 -12.635 1.00 98.31 95 ILE A C 1
ATOM 761 O O . ILE A 1 95 ? -5.979 -7.400 -11.813 1.00 98.31 95 ILE A O 1
ATOM 765 N N . ASP A 1 96 ? -4.848 -7.841 -13.712 1.00 98.44 96 ASP A N 1
ATOM 766 C CA . ASP A 1 96 ? -5.648 -8.987 -14.141 1.00 98.44 96 ASP A CA 1
ATOM 767 C C . ASP A 1 96 ? -5.712 -10.046 -13.032 1.00 98.44 96 ASP A C 1
ATOM 769 O O . ASP A 1 96 ? -6.791 -10.503 -12.666 1.00 98.44 96 ASP A O 1
ATOM 773 N N . ARG A 1 97 ? -4.584 -10.318 -12.367 1.00 98.19 97 ARG A N 1
ATOM 774 C CA . ARG A 1 97 ? -4.527 -11.209 -11.199 1.00 98.19 97 ARG A CA 1
ATOM 775 C C . ARG A 1 97 ? -5.378 -10.746 -10.016 1.00 98.19 97 ARG A C 1
ATOM 777 O O . ARG A 1 97 ? -6.010 -11.564 -9.350 1.00 98.19 97 ARG A O 1
ATOM 784 N N . ILE A 1 98 ? -5.390 -9.446 -9.715 1.00 98.25 98 ILE A N 1
ATOM 785 C CA . ILE A 1 98 ? -6.252 -8.899 -8.656 1.00 98.25 98 ILE A CA 1
ATOM 786 C C . ILE A 1 98 ? -7.729 -8.993 -9.072 1.00 98.25 98 ILE A C 1
ATOM 788 O O . ILE A 1 98 ? -8.576 -9.344 -8.245 1.00 98.25 98 ILE A O 1
ATOM 792 N N . GLU A 1 99 ? -8.039 -8.692 -10.337 1.00 97.75 99 GLU A N 1
ATOM 793 C CA . GLU A 1 99 ? -9.396 -8.755 -10.893 1.00 97.75 99 GLU A CA 1
ATOM 794 C C . GLU A 1 99 ? -9.948 -10.188 -10.883 1.00 97.75 99 GLU A C 1
ATOM 796 O O . GLU A 1 99 ? -11.096 -10.380 -10.480 1.00 97.75 99 GLU A O 1
ATOM 801 N N . ASP A 1 100 ? -9.123 -11.186 -11.210 1.00 97.75 100 ASP A N 1
ATOM 802 C CA . ASP A 1 100 ? -9.483 -12.610 -11.202 1.00 97.75 100 ASP A CA 1
ATOM 803 C C . ASP A 1 100 ? -9.905 -13.109 -9.812 1.00 97.75 100 ASP A C 1
ATOM 805 O O . ASP A 1 100 ? -10.794 -13.953 -9.675 1.00 97.75 100 ASP A O 1
ATOM 809 N N . ILE A 1 101 ? -9.288 -12.570 -8.760 1.00 96.94 101 ILE A N 1
ATOM 810 C CA . ILE A 1 101 ? -9.598 -12.916 -7.368 1.00 96.94 101 ILE A CA 1
ATOM 811 C C . ILE A 1 101 ? -10.841 -12.171 -6.866 1.00 96.94 101 ILE A C 1
ATOM 813 O O . ILE A 1 101 ? -11.563 -12.675 -6.003 1.00 96.94 101 ILE A O 1
ATOM 817 N N . GLY A 1 102 ? -11.103 -10.970 -7.389 1.00 95.50 102 GLY A N 1
ATOM 818 C CA . GLY A 1 102 ? -12.308 -10.194 -7.094 1.00 95.50 102 GLY A CA 1
ATOM 819 C C . GLY A 1 102 ? -12.389 -9.629 -5.669 1.00 95.50 102 GLY A C 1
ATOM 820 O O . GLY A 1 102 ? -13.466 -9.220 -5.229 1.00 95.50 102 GLY A O 1
ATOM 821 N N . ILE A 1 103 ? -11.275 -9.594 -4.932 1.00 96.62 103 ILE A N 1
ATOM 822 C CA . ILE A 1 103 ? -11.188 -8.970 -3.603 1.00 96.62 103 ILE A CA 1
ATOM 823 C C . ILE A 1 103 ? -10.772 -7.507 -3.757 1.00 96.62 103 ILE A C 1
ATOM 825 O O . ILE A 1 103 ? -9.966 -7.170 -4.616 1.00 96.62 103 ILE A O 1
ATOM 829 N N . HIS A 1 104 ? -11.319 -6.616 -2.927 1.00 96.50 104 HIS A N 1
ATOM 830 C CA . HIS A 1 104 ? -10.989 -5.193 -2.984 1.00 96.50 104 HIS A CA 1
ATOM 831 C C . HIS A 1 104 ? -9.661 -4.873 -2.283 1.00 96.50 104 HIS A C 1
ATOM 833 O O . HIS A 1 104 ? -9.463 -5.197 -1.109 1.00 96.50 104 HIS A O 1
ATOM 839 N N . TRP A 1 105 ? -8.780 -4.182 -3.004 1.00 97.69 105 TRP A N 1
ATOM 840 C CA . TRP A 1 105 ? -7.483 -3.688 -2.557 1.00 97.69 105 TRP A CA 1
ATOM 841 C C . TRP A 1 105 ? -7.574 -2.195 -2.261 1.00 97.69 105 TRP A C 1
ATOM 843 O O . TRP A 1 105 ? -8.030 -1.418 -3.095 1.00 97.69 105 TRP A O 1
ATOM 853 N N . HIS A 1 106 ? -7.107 -1.782 -1.088 1.00 96.88 106 HIS A N 1
ATOM 854 C CA . HIS A 1 106 ? -7.018 -0.386 -0.678 1.00 96.88 106 HIS A CA 1
ATOM 855 C C . HIS A 1 106 ? -5.556 -0.022 -0.453 1.00 96.88 106 HIS A C 1
ATOM 857 O O . HIS A 1 106 ? -4.904 -0.565 0.438 1.00 96.88 106 HIS A O 1
ATOM 863 N N . ILE A 1 107 ? -5.035 0.880 -1.275 1.00 96.25 107 ILE A N 1
ATOM 864 C CA . ILE A 1 107 ? -3.598 1.114 -1.387 1.00 96.25 107 ILE A CA 1
ATOM 865 C C . ILE A 1 107 ? -3.267 2.545 -0.978 1.00 96.25 107 ILE A C 1
ATOM 867 O O . ILE A 1 107 ? -3.803 3.501 -1.541 1.00 96.25 107 ILE A O 1
ATOM 871 N N . THR A 1 108 ? -2.354 2.685 -0.023 1.00 94.19 108 THR A N 1
ATOM 872 C CA . THR A 1 108 ? -1.681 3.953 0.278 1.00 94.19 108 THR A CA 1
ATOM 873 C C . THR A 1 108 ? -0.425 4.027 -0.591 1.00 94.19 108 THR A C 1
ATOM 875 O O . THR A 1 108 ? 0.388 3.124 -0.470 1.00 94.19 108 THR A O 1
ATOM 878 N N . PRO A 1 109 ? -0.227 5.037 -1.456 1.00 94.38 109 PRO A N 1
ATOM 879 C CA . PRO A 1 109 ? 0.991 5.146 -2.267 1.00 94.38 109 PRO A CA 1
ATOM 880 C C . PRO A 1 109 ? 2.264 5.240 -1.410 1.00 94.38 109 PRO A C 1
ATOM 882 O O . PRO A 1 109 ? 2.294 5.992 -0.429 1.00 94.38 109 PRO A O 1
ATOM 885 N N . GLY A 1 110 ? 3.299 4.489 -1.796 1.00 94.81 110 GLY A N 1
ATOM 886 C CA . GLY A 1 110 ? 4.645 4.570 -1.220 1.00 94.81 110 GLY A CA 1
ATOM 887 C C . GLY A 1 110 ? 5.561 5.493 -2.023 1.00 94.81 110 GLY A C 1
ATOM 888 O O . GLY A 1 110 ? 5.112 6.186 -2.938 1.00 94.81 110 GLY A O 1
ATOM 889 N N . ASN A 1 111 ? 6.850 5.544 -1.687 1.00 94.50 111 ASN A N 1
ATOM 890 C CA . ASN A 1 111 ? 7.781 6.453 -2.356 1.00 94.50 111 ASN A CA 1
ATOM 891 C C . ASN A 1 111 ? 8.205 6.011 -3.759 1.00 94.50 111 ASN A C 1
ATOM 893 O O . ASN A 1 111 ? 8.486 6.877 -4.591 1.00 94.50 111 ASN A O 1
ATOM 897 N N . HIS A 1 112 ? 8.221 4.709 -4.048 1.00 95.38 112 HIS A N 1
ATOM 898 C CA . HIS A 1 112 ? 8.508 4.190 -5.387 1.00 95.38 112 HIS A CA 1
ATOM 899 C C . HIS A 1 112 ? 7.336 4.387 -6.354 1.00 95.38 112 HIS A C 1
ATOM 901 O O . HIS A 1 112 ? 7.545 4.479 -7.563 1.00 95.38 112 HIS A O 1
ATOM 907 N N . ASP A 1 113 ? 6.115 4.545 -5.843 1.00 95.88 113 ASP A N 1
ATOM 908 C CA . ASP A 1 113 ? 4.920 4.736 -6.669 1.00 95.88 113 ASP A CA 1
ATOM 909 C C . ASP A 1 113 ? 4.790 6.166 -7.248 1.00 95.88 113 ASP A C 1
ATOM 911 O O . ASP A 1 113 ? 3.958 6.409 -8.135 1.00 95.88 113 ASP A O 1
ATOM 915 N N . MET A 1 114 ? 5.587 7.130 -6.755 1.00 94.12 114 MET A N 1
ATOM 916 C CA . MET A 1 114 ? 5.448 8.559 -7.070 1.00 94.12 114 MET A CA 1
ATOM 917 C C . MET A 1 114 ? 6.540 9.111 -7.993 1.00 94.12 114 MET A C 1
ATOM 919 O O . MET A 1 114 ? 7.736 9.013 -7.720 1.00 94.12 114 MET A O 1
ATOM 923 N N . GLY A 1 115 ? 6.131 9.827 -9.039 1.00 91.31 115 GLY A N 1
ATOM 924 C CA . GLY A 1 115 ? 7.025 10.672 -9.827 1.00 91.31 115 GLY A CA 1
ATOM 925 C C . GLY A 1 115 ? 7.412 11.938 -9.059 1.00 91.31 115 GLY A C 1
ATOM 926 O O . GLY A 1 115 ? 6.555 12.624 -8.503 1.00 91.31 115 GLY A O 1
ATOM 927 N N . GLY A 1 116 ? 8.709 12.261 -9.023 1.00 87.25 116 GLY A N 1
ATOM 928 C CA . GLY A 1 116 ? 9.206 13.512 -8.433 1.00 87.25 116 GLY A CA 1
ATOM 929 C C . GLY A 1 116 ? 8.882 13.690 -6.944 1.00 87.25 116 GLY A C 1
ATOM 930 O O . GLY A 1 116 ? 8.731 14.823 -6.496 1.00 87.25 116 GLY A O 1
ATOM 931 N N . ALA A 1 117 ? 8.733 12.588 -6.197 1.00 86.44 117 ALA A N 1
ATOM 932 C CA . ALA A 1 117 ? 8.374 12.573 -4.776 1.00 86.44 117 ALA A CA 1
ATOM 933 C C . ALA A 1 117 ? 7.054 13.298 -4.428 1.00 86.44 117 ALA A C 1
ATOM 935 O O . ALA A 1 117 ? 6.867 13.742 -3.296 1.00 86.44 117 ALA A O 1
ATOM 936 N N . ASN A 1 118 ? 6.134 13.419 -5.393 1.00 90.12 118 ASN A N 1
ATOM 937 C CA . ASN A 1 118 ? 4.854 14.094 -5.203 1.00 90.12 118 ASN A CA 1
ATOM 938 C C . ASN A 1 118 ? 3.704 13.269 -5.789 1.00 90.12 118 ASN A C 1
ATOM 940 O O . ASN A 1 118 ? 3.511 13.205 -7.008 1.00 90.12 118 ASN A O 1
ATOM 944 N N . TRP A 1 119 ? 2.890 12.686 -4.909 1.00 91.50 119 TRP A N 1
ATOM 945 C CA . TRP A 1 119 ? 1.750 11.879 -5.323 1.00 91.50 119 TRP A CA 1
ATOM 946 C C . TRP A 1 119 ? 0.699 12.670 -6.119 1.00 91.50 119 TRP A C 1
ATOM 948 O O . TRP A 1 119 ? 0.180 12.172 -7.117 1.00 91.50 119 TRP A O 1
ATOM 958 N N . GLU A 1 120 ? 0.426 13.931 -5.767 1.00 89.12 120 GLU A N 1
ATOM 959 C CA . GLU A 1 120 ? -0.566 14.753 -6.481 1.00 89.12 120 GLU A CA 1
ATOM 960 C C . GLU A 1 120 ? -0.175 14.999 -7.948 1.00 89.12 120 GLU A C 1
ATOM 962 O O . GLU A 1 120 ? -1.039 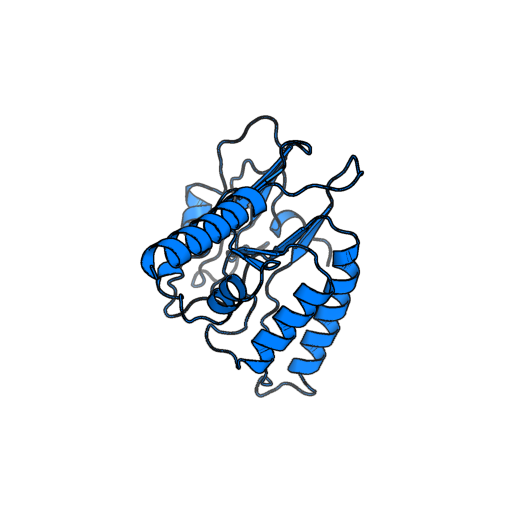15.099 -8.830 1.00 89.12 120 GLU A O 1
ATOM 967 N N . ALA A 1 121 ? 1.133 15.048 -8.213 1.00 89.75 121 ALA A N 1
ATOM 968 C CA . ALA A 1 121 ? 1.709 15.171 -9.548 1.00 89.75 121 ALA A CA 1
ATOM 969 C C . ALA A 1 121 ? 1.869 13.818 -10.273 1.00 89.75 121 ALA A C 1
ATOM 971 O O . ALA A 1 121 ? 2.108 13.793 -11.479 1.00 89.75 121 ALA A O 1
ATOM 972 N N . SER A 1 122 ? 1.674 12.687 -9.588 1.00 93.56 122 SER A N 1
ATOM 973 C CA . SER A 1 122 ? 1.956 11.334 -10.096 1.00 93.56 122 SER A CA 1
ATOM 974 C C . SER A 1 122 ? 0.812 10.714 -10.904 1.00 93.56 122 SER A C 1
ATOM 976 O O . SER A 1 122 ? 0.676 9.499 -10.978 1.00 93.56 122 SER A O 1
ATOM 978 N N . LYS A 1 123 ? -0.025 11.521 -11.566 1.00 93.31 123 LYS A N 1
ATOM 979 C CA . LYS A 1 123 ? -1.216 11.031 -12.294 1.00 93.31 123 LYS A CA 1
ATOM 980 C C . LYS A 1 123 ? -0.885 10.057 -13.432 1.00 93.31 123 LYS A C 1
ATOM 982 O O . LYS A 1 123 ? -1.736 9.249 -13.810 1.00 93.31 123 LYS A O 1
ATOM 987 N N . SER A 1 124 ? 0.321 10.136 -13.988 1.00 93.12 124 SER A N 1
ATOM 988 C CA . SER A 1 124 ? 0.825 9.242 -15.034 1.00 93.12 124 SER A CA 1
ATOM 989 C C . SER A 1 124 ? 1.577 8.020 -14.497 1.00 93.12 124 SER A C 1
ATOM 991 O O . SER A 1 124 ? 2.068 7.240 -15.310 1.00 93.12 124 SER A O 1
ATOM 993 N N . SER A 1 125 ? 1.688 7.842 -13.175 1.00 97.06 125 SER A N 1
ATOM 994 C CA . SER A 1 125 ? 2.401 6.693 -12.620 1.00 97.06 125 SER A CA 1
ATOM 995 C C . SER A 1 125 ? 1.654 5.382 -12.858 1.00 97.06 125 SER A C 1
ATOM 997 O O . SER A 1 125 ? 0.435 5.366 -13.068 1.00 97.06 125 SER A O 1
ATOM 999 N N . ALA A 1 126 ? 2.397 4.279 -12.790 1.00 97.56 126 ALA A N 1
ATOM 1000 C CA . ALA A 1 126 ? 1.864 2.926 -12.863 1.00 97.56 126 ALA A CA 1
ATOM 1001 C C . ALA A 1 126 ? 0.740 2.702 -11.842 1.00 97.56 126 ALA A C 1
ATOM 1003 O O . ALA A 1 126 ? -0.362 2.310 -12.219 1.00 97.56 126 ALA A O 1
ATOM 1004 N N . LEU A 1 127 ? 0.961 3.063 -10.573 1.00 97.69 127 LEU A N 1
ATOM 1005 C CA . LEU A 1 127 ? -0.065 2.942 -9.537 1.00 97.69 127 LEU A CA 1
ATOM 1006 C C . LEU A 1 127 ? -1.285 3.834 -9.820 1.00 97.69 127 LEU A C 1
ATOM 1008 O O . LEU A 1 127 ? -2.426 3.406 -9.677 1.00 97.69 127 LEU A O 1
ATOM 1012 N N . ALA A 1 128 ? -1.084 5.068 -10.289 1.00 97.12 128 ALA A N 1
ATOM 1013 C CA . ALA A 1 128 ? -2.214 5.919 -10.651 1.00 97.12 128 ALA A CA 1
ATOM 1014 C C . ALA A 1 128 ? -3.026 5.336 -11.823 1.00 97.12 128 ALA A C 1
ATOM 1016 O O . ALA A 1 128 ? -4.232 5.589 -11.922 1.00 97.12 128 ALA A O 1
ATOM 1017 N N . HIS A 1 129 ? -2.383 4.590 -12.727 1.00 97.19 129 HIS A N 1
ATOM 1018 C CA . HIS A 1 129 ? -3.060 3.876 -13.804 1.00 97.19 129 HIS A CA 1
ATOM 1019 C C . HIS A 1 129 ? -3.928 2.727 -13.276 1.00 97.19 129 HIS A C 1
ATOM 1021 O O . HIS A 1 129 ? -5.085 2.646 -13.699 1.00 97.19 129 HIS A O 1
ATOM 1027 N N . THR A 1 130 ? -3.449 1.922 -12.316 1.00 97.81 130 THR A N 1
ATOM 1028 C CA . THR A 1 130 ? -4.235 0.803 -11.755 1.00 97.81 130 THR A CA 1
ATOM 1029 C C . THR A 1 130 ? -5.556 1.284 -11.150 1.00 97.81 130 THR A C 1
ATOM 1031 O O . THR A 1 130 ? -6.606 0.737 -11.481 1.00 97.81 130 THR A O 1
ATOM 1034 N N . PHE A 1 131 ? -5.541 2.387 -10.391 1.00 97.31 131 PHE A N 1
ATOM 1035 C CA . PHE A 1 131 ? -6.750 2.985 -9.802 1.00 97.31 131 PHE A CA 1
ATOM 1036 C C . PHE A 1 131 ? -7.785 3.449 -10.833 1.00 97.31 131 PHE A C 1
ATOM 1038 O O . PHE A 1 131 ? -8.971 3.553 -10.529 1.00 97.31 131 PHE A O 1
ATOM 1045 N N . ARG A 1 132 ? -7.353 3.789 -12.053 1.00 96.25 132 ARG A N 1
ATOM 1046 C CA . ARG A 1 132 ? -8.271 4.170 -13.140 1.00 96.25 132 ARG A CA 1
ATOM 1047 C C . ARG A 1 132 ? -8.778 2.966 -13.920 1.00 96.25 132 ARG A C 1
ATOM 1049 O O . ARG A 1 132 ? -9.841 3.062 -14.529 1.00 96.25 132 ARG A O 1
ATOM 1056 N N . ARG A 1 133 ? -7.988 1.893 -13.967 1.00 96.38 133 ARG A N 1
ATOM 1057 C CA . ARG A 1 133 ? -8.229 0.721 -14.808 1.00 96.38 133 ARG A CA 1
ATOM 1058 C C . ARG A 1 133 ? -9.059 -0.349 -14.103 1.00 96.38 133 ARG A C 1
ATOM 1060 O O . ARG A 1 133 ? -9.837 -1.011 -14.785 1.00 96.38 133 ARG A O 1
ATOM 1067 N N . SER A 1 134 ? -8.928 -0.496 -12.786 1.00 97.25 134 SER A N 1
ATOM 1068 C CA . SER A 1 134 ? -9.611 -1.548 -12.036 1.00 97.25 134 SER A CA 1
ATOM 1069 C C . SER A 1 134 ? -10.641 -1.008 -11.053 1.00 97.25 134 SER A C 1
ATOM 1071 O O . SER A 1 134 ? -10.405 -0.025 -10.356 1.00 97.25 134 SER A O 1
ATOM 1073 N N . ILE A 1 135 ? -11.778 -1.696 -10.952 1.00 96.81 135 ILE A N 1
ATOM 1074 C CA . ILE A 1 135 ? -12.791 -1.444 -9.913 1.00 96.81 135 ILE A CA 1
ATOM 1075 C C . ILE A 1 135 ? -12.457 -2.130 -8.580 1.00 96.81 135 ILE A C 1
ATOM 1077 O O . ILE A 1 135 ? -13.112 -1.865 -7.568 1.00 96.81 135 ILE A O 1
ATOM 1081 N N . TYR A 1 136 ? -11.470 -3.029 -8.577 1.00 97.56 136 TYR A N 1
ATOM 1082 C CA . TYR A 1 136 ? -11.036 -3.761 -7.392 1.00 97.56 136 TYR A CA 1
ATOM 1083 C C . TYR A 1 136 ? -9.882 -3.071 -6.671 1.00 97.56 136 TYR A C 1
ATOM 1085 O O . TYR A 1 136 ? -9.666 -3.352 -5.498 1.00 97.56 136 TYR A O 1
ATOM 1093 N N . ILE A 1 137 ? -9.190 -2.135 -7.322 1.00 97.81 137 ILE A N 1
ATOM 1094 C CA . ILE A 1 137 ? -8.006 -1.468 -6.781 1.00 97.81 137 ILE A CA 1
ATOM 1095 C C . ILE A 1 137 ? -8.333 -0.005 -6.492 1.00 97.81 137 ILE A C 1
ATOM 1097 O O . ILE A 1 137 ? -8.580 0.790 -7.397 1.00 97.81 137 ILE A O 1
ATOM 1101 N N . HIS A 1 138 ? -8.298 0.360 -5.214 1.00 96.06 138 HIS A N 1
ATOM 1102 C CA . HIS A 1 138 ? -8.707 1.666 -4.715 1.00 96.06 138 HIS A CA 1
ATOM 1103 C C . HIS A 1 138 ? -7.547 2.403 -4.078 1.00 96.06 138 HIS A C 1
ATOM 1105 O O . HIS A 1 138 ? -6.802 1.852 -3.269 1.00 96.06 138 HIS A O 1
ATOM 1111 N N . GLU A 1 139 ? -7.463 3.696 -4.353 1.00 94.88 139 GLU A N 1
ATOM 1112 C CA . GLU A 1 139 ? -6.564 4.559 -3.608 1.00 94.88 139 GLU A CA 1
ATOM 1113 C C . GLU A 1 139 ? -7.148 4.873 -2.226 1.00 94.88 139 GLU A C 1
ATOM 1115 O O . GLU A 1 139 ? -8.255 5.413 -2.104 1.00 94.88 139 GLU A O 1
ATOM 1120 N N . LEU A 1 140 ? -6.383 4.607 -1.170 1.00 91.44 140 LEU A N 1
ATOM 1121 C CA . LEU A 1 140 ? -6.756 4.925 0.204 1.00 91.44 140 LEU A CA 1
ATOM 1122 C C . LEU A 1 140 ? -6.472 6.408 0.519 1.00 91.44 140 LEU A C 1
ATOM 1124 O O . LEU A 1 140 ? -5.646 6.748 1.359 1.00 91.44 140 LEU A O 1
ATOM 1128 N N . LYS A 1 141 ? -7.186 7.322 -0.156 1.00 79.88 141 LYS A N 1
ATOM 1129 C CA . LYS A 1 141 ? -7.111 8.783 0.096 1.00 79.88 141 LY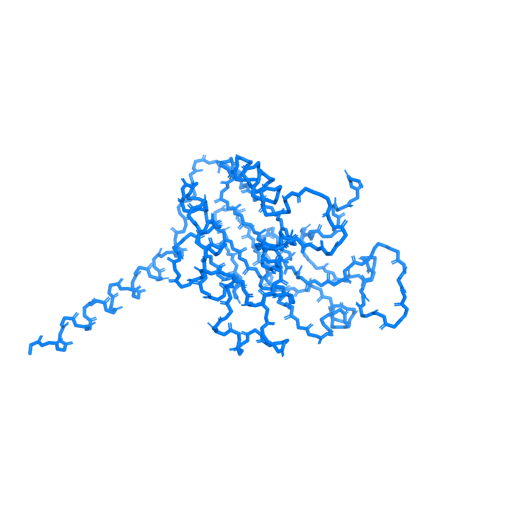S A CA 1
ATOM 1130 C C . LYS A 1 141 ? -7.789 9.220 1.384 1.00 79.88 141 LYS A C 1
ATOM 1132 O O . LYS A 1 141 ? -7.521 10.295 1.915 1.00 79.88 141 LYS A O 1
ATOM 1137 N N . LYS A 1 142 ? -8.798 8.458 1.789 1.00 83.06 142 LYS A N 1
ATOM 1138 C CA . LYS A 1 142 ? -9.722 8.803 2.862 1.00 83.06 142 LYS A CA 1
ATOM 1139 C C . LYS A 1 142 ? -9.807 7.648 3.833 1.00 83.06 142 LYS A C 1
ATOM 1141 O O . LYS A 1 142 ? -9.467 6.515 3.515 1.00 83.06 142 LYS A O 1
ATOM 1146 N N . ILE A 1 143 ? -10.309 7.982 5.010 1.00 86.25 143 ILE A N 1
ATOM 1147 C CA . ILE A 1 143 ? -10.660 7.024 6.043 1.00 86.25 143 ILE A CA 1
ATOM 1148 C C . ILE A 1 143 ? -11.596 5.964 5.447 1.00 86.25 143 ILE A C 1
ATOM 1150 O O . ILE A 1 143 ? -12.637 6.313 4.885 1.00 86.25 143 ILE A O 1
ATOM 1154 N N . LEU A 1 144 ? -11.227 4.693 5.590 1.00 87.12 144 LEU A N 1
ATOM 1155 C CA . LEU A 1 144 ? -12.075 3.563 5.221 1.00 87.12 144 LEU A CA 1
ATOM 1156 C C . LEU A 1 144 ? -12.774 3.051 6.479 1.00 87.12 144 LEU A C 1
ATOM 1158 O O . LEU A 1 144 ? -12.113 2.613 7.418 1.00 87.12 144 LEU A O 1
ATOM 1162 N N . GLU A 1 145 ? -14.101 3.150 6.515 1.00 89.19 145 GLU A N 1
ATOM 1163 C CA . GLU A 1 145 ? -14.907 2.863 7.704 1.00 89.19 145 GLU A CA 1
ATOM 1164 C C . GLU A 1 145 ? -15.882 1.706 7.460 1.00 89.19 145 GLU A C 1
ATOM 1166 O O . GLU A 1 145 ? -16.757 1.771 6.595 1.00 89.19 145 GLU A O 1
ATOM 1171 N N . PHE A 1 146 ? -15.779 0.684 8.305 1.00 89.69 146 PHE A N 1
ATOM 1172 C CA . PHE A 1 146 ? -16.656 -0.479 8.351 1.00 89.69 146 PHE A CA 1
ATOM 1173 C C . PHE A 1 146 ? -17.561 -0.370 9.577 1.00 89.69 146 PHE A C 1
ATOM 1175 O O . PHE A 1 146 ? -17.190 -0.739 10.692 1.00 89.69 146 PHE A O 1
ATOM 1182 N N . LYS A 1 147 ? -18.752 0.209 9.386 1.00 86.12 147 LYS A N 1
ATOM 1183 C CA . LYS A 1 147 ? -19.668 0.575 10.485 1.00 86.12 147 LYS A CA 1
ATOM 1184 C C . LYS A 1 147 ? -20.201 -0.615 11.270 1.00 86.12 147 LYS A C 1
ATOM 1186 O O . LYS A 1 147 ? -20.342 -0.528 12.487 1.00 86.12 147 LYS A O 1
ATOM 1191 N N . LYS A 1 148 ? -20.526 -1.708 10.578 1.00 87.38 148 LYS A N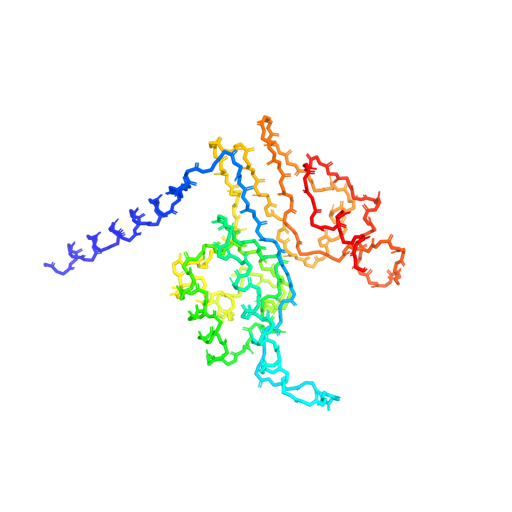 1
ATOM 1192 C CA . LYS A 1 148 ? -21.105 -2.907 11.193 1.00 87.38 148 LYS A CA 1
ATOM 1193 C C . LYS A 1 148 ? -20.076 -3.602 12.091 1.00 87.38 148 LYS A C 1
ATOM 1195 O O . LYS A 1 148 ? -20.405 -4.027 13.193 1.00 87.38 148 LYS A O 1
ATOM 1200 N N . GLU A 1 149 ? -18.828 -3.631 11.648 1.00 88.75 149 GLU A N 1
AT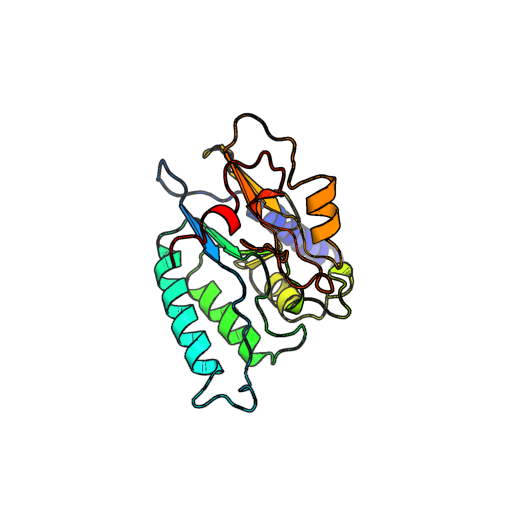OM 1201 C CA . GLU A 1 149 ? -17.684 -4.255 12.309 1.00 88.75 149 GLU A CA 1
ATOM 1202 C C . GLU A 1 149 ? -16.985 -3.288 13.276 1.00 88.75 149 GLU A C 1
ATOM 1204 O O . GLU A 1 149 ? -16.135 -3.701 14.062 1.00 88.75 149 GLU A O 1
ATOM 1209 N N . LYS A 1 150 ? -17.358 -2.002 13.232 1.00 90.75 150 LYS A N 1
ATOM 1210 C CA . LYS A 1 150 ? -16.730 -0.897 13.960 1.00 90.75 150 LYS A CA 1
ATOM 1211 C C . LYS A 1 150 ? -15.216 -0.857 13.740 1.00 90.75 150 LYS A C 1
ATOM 1213 O O . LYS A 1 150 ? -14.459 -0.714 14.696 1.00 90.75 150 LYS A O 1
ATOM 1218 N N . VAL A 1 151 ? -14.771 -0.966 12.488 1.00 91.56 151 VAL A N 1
ATOM 1219 C CA . VAL A 1 151 ? -13.351 -0.872 12.104 1.00 91.56 151 VAL A CA 1
ATOM 1220 C C . VAL A 1 151 ? -13.108 0.374 11.262 1.00 91.56 151 VAL A C 1
ATOM 1222 O O . VAL A 1 151 ? -13.921 0.713 10.405 1.00 91.56 151 VAL A O 1
ATOM 1225 N N . VAL A 1 152 ? -11.981 1.050 11.488 1.00 92.44 152 VAL A N 1
ATOM 1226 C CA . VAL A 1 152 ? -11.552 2.201 10.688 1.00 92.44 152 VAL A CA 1
ATOM 1227 C C . VAL A 1 152 ? -10.089 2.089 10.294 1.00 92.44 152 VAL A C 1
ATOM 1229 O O . VAL A 1 152 ? -9.231 1.871 11.148 1.00 92.44 152 VAL A O 1
ATOM 1232 N N . ILE A 1 153 ? -9.791 2.320 9.019 1.00 93.00 153 ILE A N 1
ATOM 1233 C CA . ILE A 1 153 ? -8.425 2.402 8.501 1.00 93.00 153 ILE A CA 1
ATOM 1234 C C . ILE A 1 153 ? -8.101 3.857 8.189 1.00 93.00 153 ILE A C 1
ATOM 1236 O O . ILE A 1 153 ? -8.777 4.510 7.392 1.00 93.00 153 ILE A O 1
ATOM 1240 N N . TYR A 1 154 ? -7.065 4.358 8.850 1.00 92.25 154 TYR A N 1
ATOM 1241 C CA . TYR A 1 154 ? -6.546 5.707 8.713 1.00 92.25 154 TYR A CA 1
ATOM 1242 C C . TYR A 1 154 ? -5.309 5.697 7.817 1.00 92.25 154 TYR A C 1
ATOM 1244 O O . TYR A 1 154 ? -4.277 5.172 8.249 1.00 92.25 154 TYR A O 1
ATOM 1252 N N . PRO A 1 155 ? -5.385 6.278 6.607 1.00 90.88 15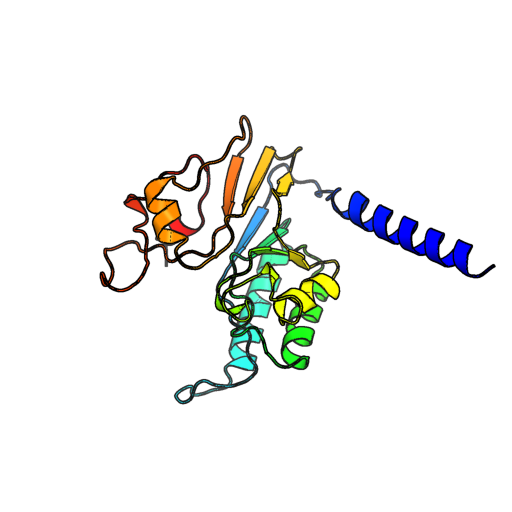5 PRO A N 1
ATOM 1253 C CA . PRO A 1 155 ? -4.200 6.489 5.796 1.00 90.88 155 PRO A CA 1
ATOM 1254 C C . PRO A 1 155 ? -3.355 7.634 6.356 1.00 90.88 155 PRO A C 1
ATOM 1256 O O . PRO A 1 155 ? -3.864 8.708 6.684 1.00 90.88 155 PRO A O 1
ATOM 1259 N N . TYR A 1 156 ? -2.052 7.400 6.410 1.00 91.38 156 TYR A N 1
ATOM 1260 C CA . TYR A 1 156 ? -1.005 8.386 6.632 1.00 91.38 156 TYR A CA 1
ATOM 1261 C C . TYR A 1 156 ? -0.076 8.312 5.418 1.00 91.38 156 TYR A C 1
ATOM 1263 O O . TYR A 1 156 ? 0.849 7.487 5.412 1.00 91.38 156 TYR A O 1
ATOM 1271 N N . PRO A 1 157 ? -0.385 9.087 4.362 1.00 87.62 157 PRO A N 1
ATOM 1272 C CA . PRO A 1 157 ? 0.301 8.989 3.083 1.00 87.62 157 PRO A CA 1
ATOM 1273 C C . PRO A 1 157 ? 1.780 9.327 3.236 1.00 87.62 157 PRO A C 1
ATOM 1275 O O . PRO A 1 157 ? 2.157 10.147 4.076 1.00 87.62 157 PRO A O 1
ATOM 1278 N N . TYR A 1 158 ? 2.608 8.710 2.400 1.00 91.31 158 TYR A N 1
ATOM 1279 C CA . TYR A 1 158 ? 4.015 9.063 2.341 1.00 91.31 158 TYR A CA 1
ATOM 1280 C C . TYR A 1 158 ? 4.203 10.470 1.761 1.00 91.31 158 TYR A C 1
ATOM 1282 O O . TYR A 1 158 ? 3.548 10.878 0.801 1.00 91.31 158 TYR A O 1
ATOM 1290 N N . TYR A 1 159 ? 5.170 11.185 2.320 1.00 91.25 159 TYR A N 1
ATOM 1291 C CA . TYR A 1 159 ? 5.838 12.336 1.727 1.00 91.25 159 TYR A CA 1
ATOM 1292 C C . TYR A 1 159 ? 7.234 12.423 2.343 1.00 91.25 159 TYR A C 1
ATOM 1294 O O . TYR A 1 159 ? 7.505 11.868 3.412 1.00 91.25 159 TYR A O 1
ATOM 1302 N N . PHE A 1 160 ? 8.136 13.137 1.676 1.00 90.25 160 PHE A N 1
ATOM 1303 C CA . PHE A 1 160 ? 9.485 13.313 2.194 1.00 90.25 160 PHE A CA 1
ATOM 1304 C C . PHE A 1 160 ? 9.458 14.008 3.566 1.00 90.25 160 PHE A C 1
ATOM 1306 O O . PHE A 1 160 ? 8.964 15.129 3.693 1.00 90.25 160 PHE A O 1
ATOM 1313 N N . GLY A 1 161 ? 9.998 13.346 4.593 1.00 91.44 161 GLY A N 1
ATOM 1314 C CA . GLY A 1 161 ? 10.005 13.859 5.967 1.00 91.44 161 GLY A CA 1
ATOM 1315 C C . GLY A 1 161 ? 8.825 13.417 6.837 1.00 91.44 161 GLY A C 1
ATOM 1316 O O . GLY A 1 161 ? 8.724 13.890 7.973 1.00 91.44 161 GLY A O 1
ATOM 1317 N N . VAL A 1 162 ? 7.972 12.499 6.364 1.00 92.75 162 VAL A N 1
ATOM 1318 C CA . VAL A 1 162 ? 6.858 11.937 7.149 1.00 92.75 162 VAL A CA 1
ATOM 1319 C C . VAL A 1 162 ? 7.317 11.379 8.504 1.00 92.75 162 VAL A C 1
ATOM 1321 O O . VAL A 1 162 ? 6.625 11.524 9.510 1.00 92.75 162 VAL A O 1
ATOM 1324 N N . GLU A 1 163 ? 8.531 10.834 8.598 1.00 94.38 163 GLU A N 1
ATOM 1325 C CA . GLU A 1 163 ? 9.089 10.304 9.844 1.00 94.38 163 GLU A CA 1
ATOM 1326 C C . GLU A 1 163 ? 9.289 11.386 10.912 1.00 94.38 163 GLU A C 1
ATOM 1328 O O . GLU A 1 163 ? 9.081 11.130 12.101 1.00 94.38 163 GLU A O 1
ATOM 1333 N N . GLU A 1 164 ? 9.675 12.601 10.514 1.00 93.00 164 GLU A N 1
ATOM 1334 C CA . GLU A 1 164 ? 9.832 13.729 11.436 1.00 93.00 164 GLU A CA 1
ATOM 1335 C C . GLU A 1 164 ? 8.481 14.226 11.944 1.00 93.00 164 GLU A C 1
ATOM 1337 O O . GLU A 1 164 ? 8.342 14.572 13.121 1.00 93.00 164 GLU A O 1
ATOM 1342 N N . GLU A 1 165 ? 7.459 14.216 11.091 1.00 93.12 165 GLU A N 1
ATOM 1343 C CA . GLU A 1 165 ? 6.100 14.528 11.518 1.00 93.12 165 GLU A CA 1
ATOM 1344 C C . GLU A 1 165 ? 5.566 13.462 12.481 1.00 93.12 165 GLU A C 1
ATOM 1346 O O . GLU A 1 165 ? 5.108 13.795 13.578 1.00 93.12 165 GLU A O 1
ATOM 1351 N N . ILE A 1 166 ? 5.739 12.177 12.156 1.00 94.25 166 ILE A N 1
ATOM 1352 C CA . ILE A 1 166 ? 5.367 11.066 13.039 1.00 94.25 166 ILE A CA 1
ATOM 1353 C C . ILE A 1 166 ? 6.061 11.190 14.405 1.00 94.25 166 ILE A C 1
ATOM 1355 O O . ILE A 1 166 ? 5.420 10.970 15.435 1.00 94.25 166 ILE A O 1
ATOM 1359 N N . LYS A 1 167 ? 7.341 11.588 14.462 1.00 91.69 167 LYS A N 1
ATOM 1360 C CA . LYS A 1 167 ? 8.036 11.855 15.737 1.00 91.69 167 LYS A CA 1
ATOM 1361 C C . LYS A 1 167 ? 7.387 12.991 16.531 1.00 91.69 167 LYS A C 1
ATOM 1363 O O . LYS A 1 167 ? 7.255 12.885 17.753 1.00 91.69 167 LYS A O 1
ATOM 1368 N N . LYS A 1 168 ? 7.013 14.081 15.854 1.00 92.62 168 LYS A N 1
ATOM 1369 C CA . LYS A 1 168 ? 6.476 15.298 16.482 1.00 92.62 168 LYS A CA 1
ATOM 1370 C C . LYS A 1 168 ? 5.048 15.098 16.983 1.00 92.62 168 LYS A C 1
ATOM 1372 O O . LYS A 1 168 ? 4.779 15.304 18.169 1.00 92.62 168 LYS A O 1
ATOM 1377 N N . ILE A 1 169 ? 4.138 14.690 16.100 1.00 92.75 169 ILE A N 1
ATOM 1378 C CA . ILE A 1 169 ? 2.694 14.667 16.380 1.00 92.75 169 ILE A CA 1
ATOM 1379 C C . ILE A 1 169 ? 2.145 13.256 16.625 1.00 92.75 169 ILE A C 1
ATOM 1381 O O . ILE A 1 169 ? 1.172 13.097 17.373 1.00 92.75 169 ILE A O 1
ATOM 1385 N N . GLY A 1 170 ? 2.822 12.229 16.106 1.00 92.31 170 GLY A N 1
ATOM 1386 C CA . GLY A 1 170 ? 2.375 10.843 16.171 1.00 92.31 170 GLY A CA 1
ATOM 1387 C C . GLY A 1 170 ? 1.304 10.491 15.139 1.00 92.31 170 GLY A C 1
ATOM 1388 O O . GLY A 1 170 ? 0.724 11.349 14.483 1.00 92.31 170 GLY A O 1
ATOM 1389 N N . LEU A 1 171 ? 0.988 9.203 15.050 1.00 91.88 171 LEU A N 1
ATOM 1390 C CA . LEU A 1 171 ? -0.086 8.666 14.216 1.00 91.88 171 LEU A CA 1
ATOM 1391 C C . LEU A 1 171 ? -1.388 8.700 15.017 1.00 91.88 171 LEU A C 1
ATOM 1393 O O . LEU A 1 171 ? -1.815 7.698 15.601 1.00 91.88 171 LEU A O 1
ATOM 1397 N N . LYS A 1 172 ? -1.942 9.910 15.145 1.00 91.50 172 LYS A N 1
ATOM 1398 C CA . LYS A 1 172 ? -3.142 10.197 15.937 1.00 91.50 172 LYS A CA 1
ATOM 1399 C C . LYS A 1 172 ? -4.333 10.529 15.050 1.00 91.50 172 LYS A C 1
ATOM 1401 O O . LYS A 1 172 ? -4.176 11.134 13.994 1.00 91.50 172 LYS A O 1
ATOM 1406 N N . HIS A 1 173 ? -5.524 10.174 15.508 1.00 89.44 173 HIS A N 1
ATOM 1407 C CA . HIS A 1 173 ? -6.783 10.474 14.827 1.00 89.44 173 HIS A CA 1
ATOM 1408 C C . HIS A 1 173 ? -7.924 10.678 15.832 1.00 89.44 173 HIS A C 1
ATOM 1410 O O . HIS A 1 173 ? -7.774 10.421 17.026 1.00 89.44 173 HIS A O 1
ATOM 1416 N N . LYS A 1 174 ? -9.081 11.152 15.360 1.00 87.25 174 LYS A N 1
ATOM 1417 C CA . LYS A 1 174 ? -10.293 11.317 16.173 1.00 87.25 174 LYS A CA 1
ATOM 1418 C C . LYS A 1 174 ? -11.355 10.317 15.711 1.00 87.25 174 LYS A C 1
ATOM 1420 O O . LYS A 1 174 ? -12.117 10.614 14.799 1.00 87.25 174 LYS A O 1
ATOM 1425 N N . HIS A 1 175 ? -11.372 9.141 16.335 1.00 85.50 175 HIS A N 1
ATOM 1426 C CA . HIS A 1 175 ? -12.454 8.160 16.232 1.00 85.50 175 HIS A CA 1
ATOM 1427 C C . HIS A 1 175 ? -12.660 7.522 17.604 1.00 85.50 175 HIS A C 1
ATOM 1429 O O . HIS A 1 175 ? -11.687 7.172 18.271 1.00 85.50 175 HIS A O 1
ATOM 1435 N N . SER A 1 176 ? -13.908 7.387 18.043 1.00 84.69 176 SER A N 1
ATOM 1436 C CA . SER A 1 176 ? -14.259 6.746 19.311 1.00 84.69 176 SER A CA 1
ATOM 1437 C C . SER A 1 176 ? -15.221 5.594 19.059 1.00 84.69 176 SER A C 1
ATOM 1439 O O . SER A 1 176 ? -16.054 5.658 18.162 1.00 84.69 176 SER A O 1
ATOM 1441 N N . GLY A 1 177 ? -15.097 4.518 19.837 1.00 86.38 177 GLY A N 1
ATOM 1442 C CA . GLY A 1 177 ? -15.979 3.353 19.721 1.00 86.38 177 GLY A CA 1
ATOM 1443 C C . GLY A 1 177 ? -15.706 2.437 18.522 1.00 86.38 177 GLY A C 1
ATOM 1444 O O . GLY A 1 177 ? -16.502 1.531 18.292 1.00 86.38 177 GLY A O 1
ATOM 1445 N N . TYR A 1 178 ? -14.603 2.646 17.795 1.00 90.75 178 TYR A N 1
ATOM 1446 C CA . TYR A 1 178 ? -14.150 1.792 16.695 1.00 90.75 178 TYR A CA 1
ATOM 1447 C C . TYR A 1 178 ? -12.747 1.254 16.973 1.00 90.75 178 TYR A C 1
ATOM 1449 O O . TYR A 1 178 ? -11.955 1.889 17.670 1.00 90.75 178 TYR A O 1
ATOM 1457 N N . TYR A 1 179 ? -12.442 0.101 16.386 1.00 90.50 179 TYR A N 1
ATOM 1458 C CA . TYR A 1 179 ? -11.095 -0.422 16.258 1.00 90.50 179 TYR A CA 1
ATOM 1459 C C . TYR A 1 179 ? -10.382 0.281 15.102 1.00 90.50 179 TYR A C 1
ATOM 1461 O O . TYR A 1 179 ? -10.828 0.208 13.957 1.00 90.50 179 TYR A O 1
ATOM 1469 N N . THR A 1 180 ? -9.280 0.965 15.383 1.00 92.38 180 THR A N 1
ATOM 1470 C CA . THR A 1 180 ? -8.604 1.806 14.395 1.00 92.38 180 THR A CA 1
ATOM 1471 C C . THR A 1 180 ? -7.236 1.261 13.993 1.00 92.38 180 THR A C 1
ATOM 1473 O O . THR A 1 180 ? -6.452 0.776 14.815 1.00 92.38 180 THR A O 1
ATOM 1476 N N . ILE A 1 181 ? -6.948 1.342 12.697 1.00 92.06 181 ILE A N 1
ATOM 1477 C CA . ILE A 1 181 ? -5.750 0.817 12.039 1.00 92.06 181 ILE A CA 1
ATOM 1478 C C . ILE A 1 181 ? -5.030 1.995 11.382 1.00 92.06 181 ILE A C 1
ATOM 1480 O O . ILE A 1 181 ? -5.622 2.683 10.558 1.00 92.06 181 ILE A O 1
ATOM 1484 N N . ALA A 1 182 ? -3.768 2.250 11.739 1.00 92.25 182 ALA A N 1
ATOM 1485 C CA . ALA A 1 182 ? -2.933 3.207 11.003 1.00 92.25 182 ALA A CA 1
ATOM 1486 C C . ALA A 1 182 ? -2.217 2.499 9.841 1.00 92.25 182 ALA A C 1
ATOM 1488 O O . ALA A 1 182 ? -1.423 1.590 10.091 1.00 92.25 182 ALA A O 1
ATOM 1489 N N . SER A 1 183 ? -2.486 2.944 8.613 1.00 91.50 183 SER A N 1
ATOM 1490 C CA . SER A 1 183 ? -1.784 2.558 7.383 1.00 91.50 183 SER A CA 1
ATOM 1491 C C . SER A 1 183 ? -0.801 3.670 7.032 1.00 91.50 183 SER A C 1
ATOM 1493 O O . SER A 1 183 ? -1.205 4.821 6.880 1.00 91.50 183 SER A O 1
ATOM 1495 N N . THR A 1 184 ? 0.492 3.364 6.977 1.00 91.69 184 THR A N 1
ATOM 1496 C CA . THR A 1 184 ? 1.523 4.346 6.632 1.00 91.69 184 THR A CA 1
ATOM 1497 C C . THR A 1 184 ? 2.664 3.671 5.901 1.00 91.69 184 THR A C 1
ATOM 1499 O O . THR A 1 184 ? 3.061 2.562 6.260 1.00 91.69 184 THR A O 1
ATOM 1502 N N . HIS A 1 185 ? 3.211 4.379 4.925 1.00 93.06 185 HIS A N 1
ATOM 1503 C CA . HIS A 1 185 ? 4.468 4.034 4.296 1.00 93.06 185 HIS A CA 1
ATOM 1504 C C . HIS A 1 185 ? 5.506 5.022 4.831 1.00 93.06 185 HIS A C 1
ATOM 1506 O O . HIS A 1 185 ? 5.583 6.153 4.375 1.00 93.06 185 HIS A O 1
ATOM 1512 N N . ALA A 1 186 ? 6.204 4.655 5.900 1.00 92.88 186 ALA A N 1
ATOM 1513 C CA . ALA A 1 186 ? 7.220 5.482 6.547 1.00 92.88 186 ALA A CA 1
ATOM 1514 C C . ALA A 1 186 ? 8.334 4.569 7.047 1.00 92.88 186 ALA A C 1
ATOM 1516 O O . ALA A 1 186 ? 8.068 3.429 7.453 1.00 92.88 186 ALA A O 1
ATOM 1517 N N . PHE A 1 187 ? 9.572 5.061 7.086 1.00 93.19 187 PHE A N 1
ATOM 1518 C CA . PHE A 1 187 ? 10.673 4.234 7.551 1.00 93.19 187 PHE A CA 1
ATOM 1519 C C . PHE A 1 187 ? 10.665 4.108 9.081 1.00 93.19 187 PHE A C 1
ATOM 1521 O O . PHE A 1 187 ? 11.201 4.937 9.827 1.00 93.19 187 PHE A O 1
ATOM 1528 N N . ILE A 1 188 ? 10.036 3.032 9.556 1.00 91.88 188 ILE A N 1
ATOM 1529 C CA . ILE A 1 188 ? 9.907 2.718 10.976 1.00 91.88 188 ILE A CA 1
ATOM 1530 C C . ILE A 1 188 ? 10.922 1.644 11.364 1.00 91.88 188 ILE A C 1
ATOM 1532 O O . ILE A 1 188 ? 10.796 0.480 10.987 1.00 91.88 188 ILE A O 1
ATOM 1536 N N . SER A 1 189 ? 11.907 2.013 12.180 1.00 91.25 189 SER A N 1
ATOM 1537 C CA . SER A 1 189 ? 12.960 1.097 12.620 1.00 91.25 189 SER A CA 1
ATOM 1538 C C . SER A 1 189 ? 12.703 0.556 14.032 1.00 91.25 189 SER A C 1
ATOM 1540 O O . SER A 1 189 ? 12.177 1.239 14.910 1.00 91.25 189 SER A O 1
ATOM 1542 N N . ILE A 1 190 ? 13.094 -0.692 14.304 1.00 88.94 190 ILE A N 1
ATOM 1543 C CA . ILE A 1 190 ? 13.015 -1.250 15.671 1.00 88.94 190 ILE A CA 1
ATOM 1544 C C . ILE A 1 190 ? 14.169 -0.718 16.533 1.00 88.94 190 ILE A C 1
ATOM 1546 O O . ILE A 1 190 ? 13.982 -0.369 17.700 1.00 88.94 190 ILE A O 1
ATOM 1550 N N . LYS A 1 191 ? 15.365 -0.651 15.943 1.00 90.25 191 LYS A N 1
ATOM 1551 C CA . LYS A 1 191 ? 16.602 -0.163 16.561 1.00 90.25 191 LYS A CA 1
ATOM 1552 C C . LYS A 1 191 ? 16.977 1.207 15.982 1.00 90.25 191 LYS A C 1
ATOM 1554 O O . LYS A 1 191 ? 16.473 1.562 14.914 1.00 90.25 191 LYS A O 1
ATOM 1559 N N . PRO A 1 192 ? 17.849 1.984 16.648 1.00 90.81 192 PRO A N 1
ATOM 1560 C CA . PRO A 1 192 ? 18.430 3.175 16.039 1.00 90.81 192 PRO A CA 1
ATOM 1561 C C . PRO A 1 192 ? 19.053 2.849 14.678 1.00 90.81 192 PRO A C 1
ATOM 1563 O O . PRO A 1 192 ? 19.687 1.805 14.531 1.00 90.81 192 PRO A O 1
ATOM 1566 N N . PHE A 1 193 ? 18.866 3.738 13.707 1.00 93.50 193 PHE A N 1
ATOM 1567 C CA . PHE A 1 193 ? 19.472 3.638 12.383 1.00 93.50 193 PHE A CA 1
ATOM 1568 C C . PHE A 1 193 ? 20.449 4.802 12.156 1.00 93.50 193 PHE A C 1
ATOM 1570 O O . PHE A 1 193 ? 20.614 5.664 13.026 1.00 93.50 193 PHE A O 1
ATOM 1577 N N . LEU A 1 194 ? 21.124 4.819 11.004 1.00 93.38 194 LEU A N 1
ATOM 1578 C CA . LEU A 1 194 ? 22.055 5.886 10.633 1.00 93.38 194 LEU A CA 1
ATOM 1579 C C . LEU A 1 194 ? 21.375 7.258 10.743 1.00 93.38 194 LEU A C 1
ATOM 1581 O O . LEU A 1 194 ? 20.277 7.460 10.226 1.00 93.38 194 LEU A O 1
ATOM 1585 N N . LYS A 1 195 ? 22.032 8.208 11.420 1.00 88.06 195 LYS A N 1
ATOM 1586 C CA . LYS A 1 195 ? 21.463 9.537 11.720 1.00 88.06 195 LYS A CA 1
ATOM 1587 C C . LYS A 1 195 ? 21.140 10.348 10.462 1.00 88.06 195 LYS A C 1
ATOM 1589 O O . LYS A 1 195 ? 20.313 11.247 10.523 1.00 88.06 195 LYS A O 1
ATOM 1594 N N . GLN A 1 196 ? 21.810 10.042 9.355 1.00 91.88 196 GLN A N 1
ATOM 1595 C CA . GLN A 1 196 ? 21.651 10.702 8.062 1.00 91.88 196 GLN A CA 1
ATOM 1596 C C . GLN A 1 196 ? 20.387 10.253 7.316 1.00 91.88 196 GLN A C 1
ATOM 1598 O O . GLN A 1 196 ? 19.982 10.912 6.365 1.00 91.88 196 GLN A O 1
ATOM 1603 N N . VAL A 1 197 ? 19.775 9.139 7.725 1.00 90.81 197 VAL A N 1
ATOM 1604 C CA . VAL A 1 197 ? 18.575 8.595 7.087 1.00 90.81 197 VAL A CA 1
ATOM 1605 C C . VAL A 1 197 ? 17.360 8.999 7.908 1.00 90.81 197 VAL A C 1
ATOM 1607 O O . VAL A 1 197 ? 17.320 8.773 9.122 1.00 90.81 197 VAL A O 1
ATOM 1610 N N . LEU A 1 198 ? 16.359 9.580 7.250 1.00 91.88 198 LEU A N 1
ATOM 1611 C CA . LEU A 1 198 ? 15.068 9.866 7.868 1.00 91.88 198 LEU A CA 1
ATOM 1612 C C . LEU A 1 198 ? 14.415 8.546 8.282 1.00 91.88 198 LEU A C 1
ATOM 1614 O O . LEU A 1 198 ? 14.134 7.689 7.456 1.00 91.88 198 LEU A O 1
ATOM 1618 N N . HIS A 1 199 ? 14.252 8.356 9.587 1.00 93.88 199 HIS A N 1
ATOM 1619 C CA . HIS A 1 199 ? 13.644 7.167 10.174 1.00 93.88 199 HIS A CA 1
ATOM 1620 C C . HIS A 1 199 ? 13.013 7.531 11.512 1.00 93.88 199 HIS A C 1
ATOM 1622 O O . HIS A 1 199 ? 13.510 8.415 12.220 1.00 93.88 199 HIS A O 1
ATOM 1628 N N . VAL A 1 200 ? 11.971 6.814 11.920 1.00 93.31 200 VAL A N 1
ATOM 1629 C CA . VAL A 1 200 ? 11.403 6.902 13.269 1.00 93.31 200 VAL A CA 1
ATOM 1630 C C . VAL A 1 200 ? 11.494 5.548 13.959 1.00 93.31 200 VAL A C 1
ATOM 1632 O O . VAL A 1 200 ? 11.104 4.521 13.420 1.00 93.31 200 VAL A O 1
ATOM 1635 N N . GLN A 1 201 ? 12.011 5.521 15.186 1.00 91.75 201 GLN A N 1
ATOM 1636 C CA . GLN A 1 201 ? 12.022 4.277 15.949 1.00 91.75 201 GLN A CA 1
ATOM 1637 C C . GLN A 1 201 ? 10.609 3.937 16.424 1.00 91.75 201 GLN A C 1
ATOM 1639 O O . GLN A 1 201 ? 9.938 4.789 17.006 1.00 91.75 201 GLN A O 1
ATOM 1644 N N . ALA A 1 202 ? 10.192 2.679 16.278 1.00 90.62 202 ALA A N 1
ATOM 1645 C CA . ALA A 1 202 ? 8.861 2.198 16.652 1.00 90.62 202 ALA A CA 1
ATOM 1646 C C . ALA A 1 202 ? 8.470 2.565 18.095 1.00 90.62 202 ALA A C 1
ATOM 1648 O O . ALA A 1 202 ? 7.325 2.933 18.353 1.00 90.62 202 ALA A O 1
ATOM 1649 N N . LYS A 1 203 ? 9.429 2.516 19.033 1.00 88.25 203 LYS A N 1
ATOM 1650 C CA . LYS A 1 203 ? 9.222 2.883 20.447 1.00 88.25 203 LYS A CA 1
ATOM 1651 C C . LYS A 1 203 ? 8.909 4.370 20.671 1.00 88.25 203 LYS A C 1
ATOM 1653 O O . LYS A 1 203 ? 8.366 4.719 21.711 1.00 88.25 203 LYS A O 1
ATOM 1658 N N . ASN A 1 204 ? 9.252 5.231 19.713 1.00 89.44 204 ASN A N 1
ATOM 1659 C CA . ASN A 1 204 ? 9.042 6.677 19.788 1.00 89.44 204 ASN A CA 1
ATOM 1660 C C . ASN A 1 204 ? 7.729 7.112 19.117 1.00 89.44 204 ASN A C 1
ATOM 1662 O O . ASN A 1 204 ? 7.369 8.287 19.190 1.00 89.44 204 ASN A O 1
ATOM 1666 N N . ILE A 1 205 ? 7.009 6.194 18.464 1.00 91.94 205 ILE A N 1
ATOM 1667 C CA . ILE A 1 205 ? 5.764 6.520 17.771 1.00 91.94 205 ILE A CA 1
ATOM 1668 C C . ILE A 1 205 ? 4.630 6.636 18.786 1.00 91.94 205 ILE A C 1
ATOM 1670 O O . ILE A 1 205 ? 4.187 5.652 19.382 1.00 91.94 205 ILE A O 1
ATOM 1674 N N . LYS A 1 206 ? 4.110 7.854 18.934 1.00 93.00 206 LYS A N 1
ATOM 1675 C CA . LYS A 1 206 ? 2.863 8.116 19.660 1.00 93.00 206 LYS A CA 1
ATOM 1676 C C . LYS A 1 206 ? 1.694 7.766 18.742 1.00 93.00 206 LYS A C 1
ATOM 1678 O O . LYS A 1 206 ? 1.621 8.278 17.633 1.00 93.00 206 LYS A O 1
ATOM 1683 N N . THR A 1 207 ? 0.765 6.929 19.186 1.00 92.38 207 THR A N 1
ATOM 1684 C CA . THR A 1 207 ? -0.435 6.593 18.406 1.00 92.38 207 THR A CA 1
ATOM 1685 C C . THR A 1 207 ? -1.599 6.257 19.328 1.00 92.38 207 THR A C 1
ATOM 1687 O O . THR A 1 207 ? -1.382 5.726 20.417 1.00 92.38 207 THR A O 1
ATOM 1690 N N . ASN A 1 208 ? -2.820 6.578 18.897 1.00 90.69 208 ASN A N 1
ATOM 1691 C CA . ASN A 1 208 ? -4.056 6.091 19.511 1.00 90.69 208 ASN A CA 1
ATOM 1692 C C . ASN A 1 208 ? -4.746 5.008 18.665 1.00 90.69 208 ASN A C 1
ATOM 1694 O O . ASN A 1 208 ? -5.887 4.662 18.953 1.00 90.69 208 ASN A O 1
ATOM 1698 N N . SER A 1 209 ? -4.063 4.469 17.648 1.00 87.62 209 SER A N 1
ATOM 1699 C CA . SER A 1 209 ? -4.556 3.333 16.874 1.00 87.62 209 SER A CA 1
ATOM 1700 C C . SER A 1 209 ? -4.476 2.038 17.666 1.00 87.62 209 SER A C 1
ATOM 1702 O O . SER A 1 209 ? -3.465 1.760 18.324 1.00 87.62 209 SER A O 1
ATOM 1704 N N . ASN A 1 210 ? -5.521 1.218 17.561 1.00 84.88 210 ASN A N 1
ATOM 1705 C CA . ASN A 1 210 ? -5.530 -0.124 18.137 1.00 84.88 210 ASN A CA 1
ATOM 1706 C C . ASN A 1 210 ? -4.526 -1.045 17.429 1.00 84.88 210 ASN A C 1
ATOM 1708 O O . ASN A 1 210 ? -3.873 -1.855 18.086 1.00 84.88 210 ASN A O 1
ATOM 1712 N N . TYR A 1 211 ? -4.366 -0.877 16.112 1.00 81.81 211 TYR A N 1
ATOM 1713 C CA . TYR A 1 211 ? -3.397 -1.605 15.300 1.00 81.81 211 TYR A CA 1
ATOM 1714 C C . TYR A 1 211 ? -2.482 -0.673 14.508 1.00 81.81 211 TYR A C 1
ATOM 1716 O O . TYR A 1 211 ? -2.846 0.422 14.073 1.00 81.81 211 TYR A O 1
ATOM 1724 N N . SER A 1 212 ? -1.266 -1.156 14.298 1.00 72.75 212 SER A N 1
ATOM 1725 C CA . SER A 1 212 ? -0.221 -0.499 13.532 1.00 72.75 212 SER A CA 1
ATOM 1726 C C . SER A 1 212 ? 0.649 -1.575 12.890 1.00 72.75 212 SER A C 1
ATOM 1728 O O . SER A 1 212 ? 1.176 -2.419 13.620 1.00 72.75 212 SER A O 1
ATOM 1730 N N . SER A 1 213 ? 0.819 -1.557 11.565 1.00 64.88 213 SER A N 1
ATOM 1731 C CA . SER A 1 213 ? 1.506 -2.634 10.827 1.00 64.88 213 SER A CA 1
ATOM 1732 C C . SER A 1 213 ? 2.940 -2.893 11.321 1.00 64.88 213 SER A C 1
ATOM 1734 O O . SER A 1 213 ? 3.381 -4.038 11.388 1.00 64.88 213 SER A O 1
ATOM 1736 N N . TRP A 1 214 ? 3.644 -1.871 11.822 1.00 66.06 214 TRP A N 1
ATOM 1737 C CA . TRP A 1 214 ? 5.002 -2.004 12.377 1.00 66.06 214 TRP A CA 1
ATOM 1738 C C . TRP A 1 214 ? 5.086 -2.600 13.796 1.00 66.06 214 TRP A C 1
ATOM 1740 O O . TRP A 1 214 ? 6.174 -2.964 14.243 1.00 66.06 214 TRP A O 1
ATOM 1750 N N . LYS A 1 215 ? 3.984 -2.686 14.559 1.00 59.91 215 LYS A N 1
ATOM 1751 C CA . LYS A 1 215 ? 4.026 -3.245 15.928 1.00 59.91 215 LYS A CA 1
ATOM 1752 C C . LYS A 1 215 ? 4.155 -4.774 15.929 1.00 59.91 215 LYS A C 1
ATOM 1754 O O . LYS A 1 215 ? 4.693 -5.320 16.891 1.00 59.91 215 LYS A O 1
ATOM 1759 N N . ASN A 1 216 ? 3.723 -5.437 14.853 1.00 48.00 216 ASN A N 1
ATOM 1760 C CA . ASN A 1 216 ? 3.659 -6.898 14.749 1.00 48.00 216 ASN A CA 1
ATOM 1761 C C . ASN A 1 216 ? 4.743 -7.533 13.871 1.00 48.00 216 ASN A C 1
ATOM 1763 O O . ASN A 1 216 ? 4.834 -8.756 13.833 1.00 48.00 216 ASN A O 1
ATOM 1767 N N . SER A 1 217 ? 5.639 -6.752 13.260 1.00 45.94 217 SER A N 1
ATOM 1768 C CA . SER A 1 217 ? 6.786 -7.271 12.496 1.00 45.94 217 SER A CA 1
ATOM 1769 C C . SER A 1 217 ? 7.884 -7.909 13.374 1.00 45.94 217 SER A C 1
ATOM 1771 O O . SER A 1 217 ? 9.035 -7.985 12.968 1.00 45.94 217 SER A O 1
ATOM 1773 N N . ARG A 1 218 ? 7.551 -8.345 14.601 1.00 38.91 218 ARG A N 1
ATOM 1774 C CA . ARG A 1 218 ? 8.453 -9.008 15.565 1.00 38.91 218 ARG A CA 1
ATOM 1775 C C . ARG A 1 218 ? 8.395 -10.543 15.500 1.00 38.91 218 ARG A C 1
ATOM 1777 O O . ARG A 1 218 ? 8.793 -11.194 16.462 1.00 38.91 218 ARG A O 1
ATOM 1784 N N . ARG A 1 219 ? 7.829 -11.125 14.440 1.00 32.19 219 ARG A N 1
ATOM 1785 C CA . ARG A 1 219 ? 7.620 -12.581 14.322 1.00 32.19 219 ARG A CA 1
ATOM 1786 C C . ARG A 1 219 ? 8.112 -13.202 13.012 1.00 32.19 219 ARG A C 1
ATOM 1788 O O . ARG A 1 219 ? 7.642 -14.276 12.658 1.00 32.19 219 ARG A O 1
ATOM 1795 N N . LEU A 1 220 ? 9.066 -12.567 12.339 1.00 29.61 220 LEU A N 1
ATOM 1796 C CA . LEU A 1 220 ? 9.881 -13.214 11.310 1.00 29.61 220 LEU A CA 1
ATOM 1797 C C . LEU A 1 220 ? 11.352 -12.975 11.635 1.00 29.61 220 LEU A C 1
ATOM 1799 O O . LEU A 1 220 ? 11.677 -11.813 11.977 1.00 29.61 220 LEU A O 1
#

Sequence (220 aa):
MLLGKQKSIIKKYLKSHVESNKHTLFGNTKMKILNLRDTHFRGKNSVHRIGDMYQDVLTKFDEILELSKSCDIVVHDGDVFDSPHVSNTVIDDVIDRIEDIGIHWHITPGNHDMGGANWEASKSSALAHTFRRSIYIHELKKILEFKKEKVVIYPYPYYFGVEEEIKKIGLKHKHSGYYTIASTHAFISIKPFLKQVLHVQAKNIKTNSNYSSWKNSRRL

pLDDT: mean 84.62, std 19.24, range [29.61, 98.44]